Protein AF-A0A352VPY4-F1 (afdb_monomer_lite)

Radius of gyration: 21.74 Å; chains: 1; bounding box: 52×40×62 Å

Foldseek 3Di:
DPPDPVLLVLLLCCVVVVALEAEAEAADDDPPAFKEAPVAEDDAAPLQQVLLSVVRNVLRVLLVVLCVVVVNARYFYYDPTDYHHDCVPSQRVCSLLLHNGHYMYGHADDPQAKDFDALVVGDPVCSVVDADPRRRGHDHTGIDGSVSSVVSVVSSVVSNVVCCVVCVVVSVVSSVCLLQVQLVCLVPDPPFKDWAACDDPDNVVSVVVVVVVVSNVFDKDFACAWDADPNDIDGGGTIMGGLSGSSSSSVCSVVPDDDRDDPD

pLDDT: mean 95.0, std 4.31, range [67.56, 98.81]

Structure (mmCIF, N/CA/C/O backbone):
data_AF-A0A352VPY4-F1
#
_entry.id   AF-A0A352VPY4-F1
#
loop_
_atom_site.group_PDB
_atom_site.id
_atom_site.type_symbol
_atom_site.label_atom_id
_atom_site.label_alt_id
_atom_site.label_comp_id
_atom_site.label_asym_id
_atom_site.label_entity_id
_atom_site.label_seq_id
_atom_site.pdbx_PDB_ins_code
_atom_site.Cartn_x
_atom_site.Cartn_y
_atom_site.Cartn_z
_atom_site.occupancy
_atom_site.B_iso_or_equiv
_atom_site.auth_seq_id
_atom_site.auth_comp_id
_atom_site.auth_asym_id
_atom_site.auth_atom_id
_atom_site.pdbx_PDB_model_num
ATOM 1 N N . MET A 1 1 ? -15.117 3.703 0.969 1.00 76.69 1 MET A N 1
ATOM 2 C CA . MET A 1 1 ? -14.788 2.342 0.473 1.00 76.69 1 MET A CA 1
ATOM 3 C C . MET A 1 1 ? -16.061 1.540 0.241 1.00 76.69 1 MET A C 1
ATOM 5 O O . MET A 1 1 ? -17.025 1.800 0.945 1.00 76.69 1 MET A O 1
ATOM 9 N N . LEU A 1 2 ? -16.077 0.573 -0.686 1.00 87.94 2 LEU A N 1
ATOM 10 C CA . LEU A 1 2 ? -17.176 -0.399 -0.902 1.00 87.94 2 LEU A CA 1
ATOM 11 C C . LEU A 1 2 ? -18.506 0.122 -1.496 1.00 87.94 2 LEU A C 1
ATOM 13 O O . LEU A 1 2 ? -19.531 -0.549 -1.385 1.00 87.94 2 LEU A O 1
ATOM 17 N N . ASN A 1 3 ? -18.518 1.290 -2.149 1.00 88.25 3 ASN A N 1
ATOM 18 C CA . ASN A 1 3 ? -19.725 1.798 -2.832 1.00 88.25 3 ASN A CA 1
ATOM 19 C C . ASN A 1 3 ? -20.048 1.035 -4.129 1.00 88.25 3 ASN A C 1
ATOM 21 O O . ASN A 1 3 ? -21.212 0.916 -4.503 1.00 88.25 3 ASN A O 1
ATOM 25 N N . MET A 1 4 ? -19.023 0.516 -4.806 1.00 92.62 4 MET A N 1
ATOM 26 C CA . MET A 1 4 ? -19.134 -0.111 -6.124 1.00 92.62 4 MET A CA 1
ATOM 27 C C . MET A 1 4 ? -19.174 -1.638 -6.011 1.00 92.62 4 MET A C 1
ATOM 29 O O . MET A 1 4 ? -18.636 -2.213 -5.057 1.00 92.62 4 MET A O 1
ATOM 33 N N . VAL A 1 5 ? -19.824 -2.326 -6.957 1.00 94.81 5 VAL A N 1
ATOM 34 C CA . VAL A 1 5 ? -19.891 -3.802 -6.949 1.00 94.81 5 VAL A CA 1
ATOM 35 C C . VAL A 1 5 ? -18.498 -4.421 -7.083 1.00 94.81 5 VAL A C 1
ATOM 37 O O . VAL A 1 5 ? -18.172 -5.334 -6.336 1.00 94.81 5 VAL A O 1
ATOM 40 N N . GLU A 1 6 ? -17.640 -3.828 -7.902 1.00 93.62 6 GLU A N 1
ATOM 41 C CA . GLU A 1 6 ? -16.254 -4.218 -8.149 1.00 93.62 6 GLU A CA 1
ATOM 42 C C . GLU A 1 6 ? -15.441 -4.196 -6.850 1.00 93.62 6 GLU A C 1
ATOM 44 O O . GLU A 1 6 ? -14.820 -5.189 -6.478 1.00 93.62 6 GLU A O 1
ATOM 49 N N . SER A 1 7 ? -15.533 -3.100 -6.086 1.00 91.69 7 SER A N 1
ATOM 50 C CA . SER A 1 7 ? -14.841 -2.983 -4.795 1.00 91.69 7 SER A CA 1
ATOM 51 C C . SER A 1 7 ? -15.325 -4.005 -3.759 1.00 91.69 7 SER A C 1
ATOM 53 O O . SER A 1 7 ? -14.535 -4.484 -2.951 1.00 91.69 7 SER A O 1
ATOM 55 N N . ARG A 1 8 ? -16.609 -4.388 -3.801 1.00 92.50 8 ARG A N 1
ATOM 56 C CA . ARG A 1 8 ? -17.177 -5.417 -2.915 1.00 92.50 8 ARG A CA 1
ATOM 57 C C . ARG A 1 8 ? -16.738 -6.823 -3.319 1.00 92.50 8 ARG A C 1
ATOM 59 O O . ARG A 1 8 ? -16.485 -7.639 -2.441 1.00 92.50 8 ARG A O 1
ATOM 66 N N . VAL A 1 9 ? -16.618 -7.096 -4.619 1.00 94.50 9 VAL A N 1
ATOM 67 C CA . VAL A 1 9 ? -16.098 -8.370 -5.140 1.00 94.50 9 VAL A CA 1
ATOM 68 C C . VAL A 1 9 ? -14.634 -8.557 -4.751 1.00 94.50 9 VAL A C 1
ATOM 70 O O . VAL A 1 9 ? -14.278 -9.629 -4.262 1.00 94.50 9 VAL A O 1
ATOM 73 N N . LEU A 1 10 ? -13.808 -7.515 -4.895 1.00 93.06 10 LEU A N 1
ATOM 74 C CA . LEU A 1 10 ? -12.407 -7.552 -4.468 1.00 93.06 10 LEU A CA 1
ATOM 75 C C . LEU A 1 10 ? -12.291 -7.794 -2.963 1.00 93.06 10 LEU A C 1
ATOM 77 O O . LEU A 1 10 ? -11.673 -8.772 -2.552 1.00 93.06 10 LEU A O 1
ATOM 81 N N . ALA A 1 11 ? -12.957 -6.971 -2.148 1.00 91.19 11 ALA A N 1
ATOM 82 C CA . ALA A 1 11 ? -12.895 -7.107 -0.697 1.00 91.19 11 ALA A CA 1
ATOM 83 C C . ALA A 1 11 ? -13.418 -8.472 -0.214 1.00 91.19 11 ALA A C 1
ATOM 85 O O . ALA A 1 11 ? -12.775 -9.098 0.621 1.00 91.19 11 ALA A O 1
ATOM 86 N N . ARG A 1 12 ? -14.515 -8.996 -0.788 1.00 93.06 12 ARG A N 1
ATOM 87 C CA . ARG A 1 12 ? -14.996 -10.357 -0.482 1.00 93.06 12 ARG A CA 1
ATOM 88 C C . ARG A 1 12 ? -13.935 -11.407 -0.809 1.00 93.06 12 ARG A C 1
ATOM 90 O O . ARG A 1 12 ? -13.681 -12.281 0.009 1.00 93.06 12 ARG A O 1
ATOM 97 N N . THR A 1 13 ? -13.328 -11.319 -1.992 1.00 93.38 13 THR A N 1
ATOM 98 C CA . THR A 1 13 ? -12.289 -12.261 -2.431 1.00 93.38 13 THR A CA 1
ATOM 99 C C . THR A 1 13 ? -11.092 -12.238 -1.488 1.00 93.38 13 THR A C 1
ATOM 101 O O . THR A 1 13 ? -10.611 -13.292 -1.094 1.00 93.38 13 THR A O 1
ATOM 104 N N . TRP A 1 14 ? 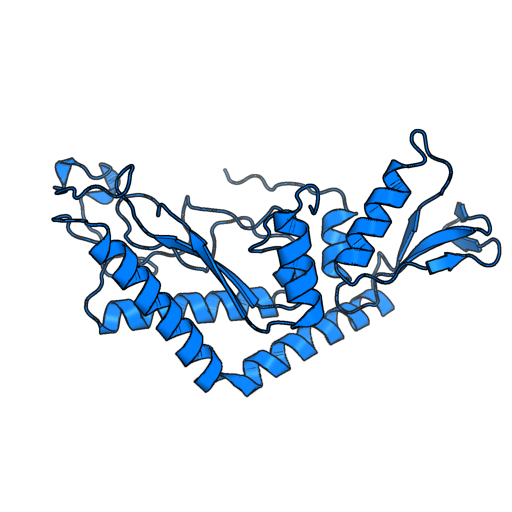-10.626 -11.057 -1.082 1.00 91.31 14 TRP A N 1
ATOM 105 C CA . TRP A 1 14 ? -9.487 -10.941 -0.171 1.00 91.31 14 TRP A CA 1
ATOM 106 C C . TRP A 1 14 ? -9.798 -11.385 1.252 1.00 91.31 14 TRP A C 1
ATOM 108 O O . TRP A 1 14 ? -8.922 -11.952 1.890 1.00 91.31 14 TRP A O 1
ATOM 118 N N . GLN A 1 15 ? -11.022 -11.187 1.741 1.00 89.81 15 GLN A N 1
ATOM 119 C CA . GLN A 1 15 ? -11.434 -11.734 3.038 1.00 89.81 15 GLN A CA 1
ATOM 120 C C . GLN A 1 15 ? -11.552 -13.265 3.011 1.00 89.81 15 GLN A C 1
ATOM 122 O O . GLN A 1 15 ? -11.250 -13.915 4.004 1.00 89.81 15 GLN A O 1
ATOM 127 N N . GLU A 1 16 ? -11.980 -13.850 1.888 1.00 92.00 16 GLU A N 1
ATOM 128 C CA . GLU A 1 16 ? -12.122 -15.305 1.739 1.00 92.00 16 GLU A CA 1
ATOM 129 C C . GLU A 1 16 ? -10.775 -16.008 1.503 1.00 92.00 16 GLU A C 1
ATOM 131 O O . GLU A 1 16 ? -10.518 -17.063 2.075 1.00 92.00 16 GLU A O 1
ATOM 136 N N . TRP A 1 17 ? -9.915 -15.427 0.664 1.00 93.56 17 TRP A N 1
ATOM 137 C CA . TRP A 1 17 ? -8.612 -15.996 0.306 1.00 93.56 17 TRP A CA 1
ATOM 138 C C . TRP A 1 17 ? -7.505 -15.674 1.314 1.00 93.56 17 TRP A C 1
ATOM 140 O O . TRP A 1 17 ? -6.546 -16.429 1.440 1.00 93.56 17 TRP A O 1
ATOM 150 N N . ASP A 1 18 ? -7.624 -14.533 1.990 1.00 91.31 18 ASP A N 1
ATOM 151 C CA . ASP A 1 18 ? -6.632 -13.974 2.900 1.00 91.31 18 ASP A CA 1
ATOM 152 C C . ASP A 1 18 ? -5.202 -13.891 2.310 1.00 91.31 18 ASP A C 1
ATOM 154 O O . ASP A 1 18 ? -4.290 -14.606 2.737 1.00 91.31 18 ASP A O 1
ATOM 158 N N . PRO A 1 19 ? -4.966 -13.043 1.288 1.00 94.38 19 PRO A N 1
ATOM 159 C CA . PRO A 1 19 ? -3.672 -12.962 0.615 1.00 94.38 19 PRO A CA 1
ATOM 160 C C . PRO A 1 19 ? -2.564 -12.424 1.527 1.00 94.38 19 PRO A C 1
ATOM 162 O O . PRO A 1 19 ? -2.773 -11.542 2.356 1.00 94.38 19 PRO A O 1
ATOM 165 N N . GLN A 1 20 ? -1.340 -12.909 1.302 1.00 94.81 20 GLN A N 1
ATOM 166 C CA . GLN A 1 20 ? -0.146 -12.394 1.985 1.00 94.81 20 GLN A CA 1
ATOM 167 C C . GLN A 1 20 ? 0.472 -11.204 1.248 1.00 94.81 20 GLN A C 1
ATOM 169 O O . GLN A 1 20 ? 1.010 -10.299 1.881 1.00 94.81 20 GLN A O 1
ATOM 174 N N . ILE A 1 21 ? 0.370 -11.203 -0.086 1.00 97.62 21 ILE A N 1
ATOM 175 C CA . ILE A 1 21 ? 0.786 -10.101 -0.953 1.00 97.62 21 ILE A CA 1
ATOM 176 C C . ILE A 1 21 ? -0.358 -9.765 -1.911 1.00 97.62 21 ILE A C 1
ATOM 178 O O . ILE A 1 21 ? -0.913 -10.655 -2.558 1.00 97.62 21 ILE A O 1
ATOM 182 N N . ILE A 1 22 ? -0.667 -8.477 -2.029 1.00 97.00 22 ILE A N 1
ATOM 183 C CA . ILE A 1 22 ? -1.555 -7.901 -3.038 1.00 97.00 22 ILE A CA 1
ATOM 184 C C . ILE A 1 22 ? -0.709 -6.945 -3.878 1.00 97.00 22 ILE A C 1
ATOM 186 O O . ILE A 1 22 ? -0.200 -5.950 -3.371 1.00 97.00 22 ILE A O 1
ATOM 190 N N . TYR A 1 23 ? -0.559 -7.249 -5.165 1.00 97.44 23 TYR A N 1
ATOM 191 C CA . TYR A 1 23 ? 0.178 -6.408 -6.102 1.00 97.44 23 TYR A CA 1
ATOM 192 C C . TYR A 1 23 ? -0.746 -5.943 -7.228 1.00 97.44 23 TYR A C 1
ATOM 194 O O . TYR A 1 23 ? -1.313 -6.769 -7.947 1.00 97.44 23 TYR A O 1
ATOM 202 N N . VAL A 1 24 ? -0.900 -4.625 -7.370 1.00 96.38 24 VAL A N 1
ATOM 203 C CA . VAL A 1 24 ? -1.765 -4.003 -8.378 1.00 96.38 24 VAL A CA 1
ATOM 204 C C . VAL A 1 24 ? -0.931 -3.233 -9.408 1.00 96.38 24 VAL A C 1
ATOM 206 O O . VAL A 1 24 ? -0.050 -2.441 -9.075 1.00 96.38 24 VAL A O 1
ATOM 209 N N . HIS A 1 25 ? -1.193 -3.469 -10.693 1.00 96.62 25 HIS A N 1
ATOM 210 C CA . HIS A 1 25 ? -0.495 -2.794 -11.787 1.00 96.62 25 HIS A CA 1
ATOM 211 C C . HIS A 1 25 ? -1.230 -1.522 -12.202 1.00 96.62 25 HIS A C 1
ATOM 213 O O . HIS A 1 25 ? -2.407 -1.576 -12.555 1.00 96.62 25 HIS A O 1
ATOM 219 N N . HIS A 1 26 ? -0.527 -0.394 -12.181 1.00 95.56 26 HIS A N 1
ATOM 220 C CA . HIS A 1 26 ? -1.037 0.915 -12.569 1.00 95.56 26 HIS A CA 1
ATOM 221 C C . HIS A 1 26 ? -0.173 1.544 -13.665 1.00 95.56 26 HIS A C 1
ATOM 223 O O . HIS A 1 26 ? 0.936 1.082 -13.965 1.00 95.56 26 HIS A O 1
ATOM 229 N N . GLN A 1 27 ? -0.710 2.591 -14.292 1.00 93.94 27 GLN A N 1
ATOM 230 C CA . GLN A 1 27 ? -0.028 3.430 -15.272 1.00 93.94 27 GLN A CA 1
ATOM 231 C C . GLN A 1 27 ? -0.542 4.881 -15.128 1.00 93.94 27 GLN A C 1
ATOM 233 O O . GLN A 1 27 ? -1.740 5.088 -14.949 1.00 93.94 27 GLN A O 1
ATOM 238 N N . SER A 1 28 ? 0.276 5.930 -15.271 1.00 93.69 28 SER A N 1
ATOM 239 C CA . SER A 1 28 ? 1.667 5.949 -15.745 1.00 93.69 28 SER A CA 1
ATOM 240 C C . SER A 1 28 ? 2.655 6.478 -14.701 1.00 93.69 28 SER A C 1
ATOM 242 O O . SER A 1 28 ? 2.365 7.430 -13.983 1.00 93.69 28 SER A O 1
ATOM 244 N N . SER A 1 29 ? 3.883 5.942 -14.731 1.00 94.38 29 SER A N 1
ATOM 245 C CA . SER A 1 29 ? 5.032 6.428 -13.947 1.00 94.38 29 SER A CA 1
ATOM 246 C C . SER A 1 29 ? 5.313 7.926 -14.165 1.00 94.38 29 SER A C 1
ATOM 248 O O . SER A 1 29 ? 5.146 8.401 -15.300 1.00 94.38 29 SER A O 1
ATOM 250 N N . PRO A 1 30 ? 5.840 8.660 -13.159 1.00 93.62 30 PRO A N 1
ATOM 251 C CA . PRO A 1 30 ? 6.326 10.026 -13.340 1.00 93.62 30 PRO A CA 1
ATOM 252 C C . PRO A 1 30 ? 7.394 10.100 -14.436 1.00 93.62 30 PRO A C 1
ATOM 254 O O . PRO A 1 30 ? 8.443 9.457 -14.367 1.00 93.62 30 PRO A O 1
ATOM 257 N N . PHE A 1 31 ? 7.144 10.882 -15.479 1.00 94.38 31 PHE A N 1
ATOM 258 C CA . PHE A 1 31 ? 8.056 10.982 -16.616 1.00 94.38 31 PHE A CA 1
ATOM 259 C C . PHE A 1 31 ? 9.364 11.701 -16.214 1.00 94.38 31 PHE A C 1
ATOM 261 O O . PHE A 1 31 ? 9.289 12.729 -15.539 1.00 94.38 31 PHE A O 1
ATOM 268 N N . PRO A 1 32 ? 10.567 11.215 -16.598 1.00 95.25 32 PRO A N 1
ATOM 269 C CA . PRO A 1 32 ? 10.868 10.212 -17.630 1.00 95.25 32 PRO A CA 1
ATOM 270 C C . PRO A 1 32 ? 11.072 8.767 -17.146 1.00 95.25 32 PRO A C 1
ATOM 272 O O . PRO A 1 32 ? 11.486 7.912 -17.931 1.00 95.25 32 PRO A O 1
ATOM 275 N N . THR A 1 33 ? 10.755 8.451 -15.895 1.00 96.38 33 THR A N 1
ATOM 276 C CA . THR A 1 33 ? 10.966 7.107 -15.326 1.00 96.38 33 THR A CA 1
ATOM 277 C C . THR A 1 33 ? 10.101 6.045 -16.017 1.00 96.38 33 THR A C 1
ATOM 279 O O . THR A 1 33 ? 9.130 6.383 -16.699 1.00 96.38 33 THR A O 1
ATOM 282 N N . ARG A 1 34 ? 10.491 4.768 -15.926 1.00 97.50 34 ARG A N 1
ATOM 283 C CA . ARG A 1 34 ? 9.829 3.643 -16.615 1.00 97.50 34 ARG A CA 1
ATOM 284 C C . ARG A 1 34 ? 8.905 2.848 -15.712 1.00 97.50 34 ARG A C 1
ATOM 286 O O . ARG A 1 34 ? 7.880 2.367 -16.186 1.00 97.50 34 ARG A O 1
ATOM 293 N N . ILE A 1 35 ? 9.230 2.751 -14.432 1.00 97.88 35 ILE A N 1
ATOM 294 C CA . ILE A 1 35 ? 8.336 2.183 -13.432 1.00 97.88 35 ILE A CA 1
ATOM 295 C C . ILE A 1 35 ? 8.615 2.825 -12.077 1.00 97.88 35 ILE A C 1
ATOM 297 O O . ILE A 1 35 ? 9.774 2.962 -11.685 1.00 97.88 35 ILE A O 1
ATOM 301 N N . TRP A 1 36 ? 7.563 3.222 -11.373 1.00 97.38 36 TRP A N 1
ATOM 302 C CA . TRP A 1 36 ? 7.645 3.726 -10.009 1.00 97.38 36 TRP A CA 1
ATOM 303 C C . TRP A 1 36 ? 7.187 2.649 -9.030 1.00 97.38 36 TRP A C 1
ATOM 305 O O . TRP A 1 36 ? 6.182 1.968 -9.257 1.00 97.38 36 TRP A O 1
ATOM 315 N N . LEU A 1 37 ? 7.980 2.467 -7.979 1.00 96.94 37 LEU A N 1
ATOM 316 C CA . LEU A 1 37 ? 7.940 1.336 -7.063 1.00 96.94 37 LEU A CA 1
ATOM 317 C C . LEU A 1 37 ? 7.937 1.838 -5.610 1.00 96.94 37 LEU A C 1
ATOM 319 O O . LEU A 1 37 ? 8.522 2.888 -5.333 1.00 96.94 37 LEU A O 1
ATOM 323 N N . PRO A 1 38 ? 7.407 1.059 -4.651 1.00 95.44 38 PRO A N 1
ATOM 324 C CA . PRO A 1 38 ? 7.663 1.316 -3.238 1.00 95.44 38 PRO A CA 1
ATOM 325 C C . PRO A 1 38 ? 9.174 1.288 -2.934 1.00 95.44 38 PRO A C 1
ATOM 327 O O . PRO A 1 38 ? 9.883 0.510 -3.575 1.00 95.44 38 PRO A O 1
ATOM 330 N N . PRO A 1 39 ? 9.720 2.055 -1.972 1.00 95.25 39 PRO A N 1
ATOM 331 C CA . PRO A 1 39 ? 9.041 2.976 -1.064 1.00 95.25 39 PRO A CA 1
ATOM 332 C C . PRO A 1 39 ? 8.286 4.113 -1.751 1.00 95.25 39 PRO A C 1
ATOM 334 O O . PRO A 1 39 ? 8.771 4.707 -2.715 1.00 95.25 39 PRO A O 1
ATOM 337 N N . PHE A 1 40 ? 7.085 4.379 -1.239 1.00 92.44 40 PHE A N 1
ATOM 338 C CA . PHE A 1 40 ? 6.158 5.371 -1.773 1.00 92.44 40 PHE A CA 1
ATOM 339 C C . PHE A 1 40 ? 6.533 6.802 -1.398 1.00 92.44 40 PHE A C 1
ATOM 341 O O . PHE A 1 40 ? 7.349 7.024 -0.510 1.00 92.44 40 PHE A O 1
ATOM 348 N N . ALA A 1 41 ? 5.939 7.774 -2.091 1.00 90.81 41 ALA A N 1
ATOM 349 C CA . ALA A 1 41 ? 6.127 9.178 -1.768 1.00 90.81 41 ALA A CA 1
ATOM 350 C C . ALA A 1 41 ? 5.441 9.507 -0.438 1.00 90.81 41 ALA A C 1
ATOM 352 O O . ALA A 1 41 ? 4.483 8.849 -0.028 1.00 90.81 41 ALA A O 1
ATOM 353 N N . GLU A 1 42 ? 5.938 10.541 0.230 1.00 90.12 42 GLU A N 1
ATOM 354 C CA . GLU A 1 42 ? 5.333 11.019 1.466 1.00 90.12 42 GLU A CA 1
ATOM 355 C C . GLU A 1 42 ? 4.047 11.812 1.173 1.00 90.12 42 GLU A C 1
ATOM 357 O O . GLU A 1 42 ? 4.005 12.552 0.184 1.00 90.12 42 GLU A O 1
ATOM 362 N N . PRO A 1 43 ? 3.031 11.742 2.050 1.00 91.69 43 PRO A N 1
ATOM 363 C CA . PRO A 1 43 ? 2.973 10.956 3.279 1.00 91.69 43 PRO A CA 1
ATOM 364 C C . PRO A 1 43 ? 2.325 9.577 3.070 1.00 91.69 43 PRO A C 1
ATOM 366 O O . PRO A 1 43 ? 1.506 9.367 2.178 1.00 91.69 43 PRO A O 1
ATOM 369 N N . ILE A 1 44 ? 2.628 8.632 3.955 1.00 90.75 44 ILE A N 1
ATOM 370 C CA . ILE A 1 44 ? 1.912 7.348 4.033 1.00 90.75 44 ILE A CA 1
ATOM 371 C C . ILE A 1 44 ? 0.872 7.358 5.159 1.00 90.75 44 ILE A C 1
ATOM 373 O O . ILE A 1 44 ? 0.970 8.160 6.089 1.00 90.75 44 ILE A O 1
ATOM 377 N N . ALA A 1 45 ? -0.124 6.469 5.096 1.00 92.12 45 ALA A N 1
ATOM 378 C CA . ALA A 1 45 ? -1.169 6.369 6.113 1.00 92.12 45 ALA A CA 1
ATOM 379 C C . ALA A 1 45 ? -0.562 6.214 7.517 1.00 92.12 45 ALA A C 1
ATOM 381 O O . ALA A 1 45 ? 0.256 5.325 7.763 1.00 92.12 45 ALA A O 1
ATOM 382 N N . SER A 1 46 ? -0.995 7.071 8.445 1.00 91.38 46 SER A N 1
ATOM 383 C CA . SER A 1 46 ? -0.389 7.209 9.781 1.00 91.38 46 SER A CA 1
ATOM 384 C C . SER A 1 46 ? -0.411 5.919 10.601 1.00 91.38 46 SER A C 1
ATOM 386 O O . SER A 1 46 ? 0.463 5.703 11.439 1.00 91.38 46 SER A O 1
ATOM 388 N N . PHE A 1 47 ? -1.416 5.074 10.372 1.00 94.25 47 PHE A N 1
ATOM 389 C CA . PHE A 1 47 ? -1.618 3.837 11.120 1.00 94.25 47 PHE A CA 1
ATOM 390 C C . PHE A 1 47 ? -1.251 2.576 10.332 1.00 94.25 47 PHE A C 1
ATOM 392 O O . PHE A 1 47 ? -1.476 1.472 10.821 1.00 94.25 47 PHE A O 1
ATOM 399 N N . ALA A 1 48 ? -0.651 2.697 9.141 1.00 94.94 48 ALA A N 1
ATOM 400 C CA . ALA A 1 48 ? -0.086 1.532 8.466 1.00 94.94 48 ALA A CA 1
ATOM 401 C C . ALA A 1 48 ? 0.992 0.891 9.368 1.00 94.94 48 ALA A C 1
ATOM 403 O O . ALA A 1 48 ? 1.943 1.580 9.757 1.00 94.94 48 ALA A O 1
ATOM 404 N N . PRO A 1 49 ? 0.882 -0.406 9.716 1.00 96.06 49 PRO A N 1
ATOM 405 C CA . PRO A 1 49 ? 1.864 -1.055 10.570 1.00 96.06 49 PRO A CA 1
ATOM 406 C C . PRO A 1 49 ? 3.281 -0.925 9.986 1.00 96.06 49 PRO A C 1
ATOM 408 O O . PRO A 1 49 ? 3.503 -1.307 8.831 1.00 96.06 49 PRO A O 1
ATOM 411 N N . PRO A 1 50 ? 4.276 -0.440 10.757 1.00 95.75 50 PRO A N 1
ATOM 412 C CA . PRO A 1 50 ? 5.615 -0.179 10.227 1.00 95.75 50 PRO A CA 1
ATOM 413 C C . PRO A 1 50 ? 6.281 -1.405 9.600 1.00 95.75 50 PRO A C 1
ATOM 415 O O . PRO A 1 50 ? 7.029 -1.276 8.630 1.00 95.75 50 PRO A O 1
ATOM 418 N N . LEU A 1 51 ? 5.999 -2.597 10.136 1.00 96.38 51 LEU A N 1
ATOM 419 C CA . LEU A 1 51 ? 6.534 -3.849 9.614 1.00 96.38 51 LEU A CA 1
ATOM 420 C C . LEU A 1 51 ? 6.014 -4.140 8.200 1.00 96.38 51 LEU A C 1
ATOM 422 O O . LEU A 1 51 ? 6.811 -4.477 7.331 1.00 96.38 51 LEU A O 1
ATOM 426 N N . MET A 1 52 ? 4.724 -3.902 7.938 1.00 96.75 52 MET A N 1
ATOM 427 C CA . MET A 1 52 ? 4.145 -4.036 6.596 1.00 96.75 52 MET A CA 1
ATOM 428 C C . MET A 1 52 ? 4.769 -3.041 5.622 1.00 96.75 52 MET A C 1
ATOM 430 O O . MET A 1 52 ? 5.176 -3.427 4.525 1.00 96.75 52 MET A O 1
ATOM 434 N N . SER A 1 53 ? 4.933 -1.781 6.036 1.00 95.69 53 SER A N 1
ATOM 435 C CA . SER A 1 53 ? 5.603 -0.763 5.216 1.00 95.69 53 SER A CA 1
ATOM 436 C C . SER A 1 53 ? 7.034 -1.175 4.862 1.00 95.69 53 SER A C 1
ATOM 438 O O . SER A 1 53 ? 7.468 -1.009 3.724 1.00 95.69 53 SER A O 1
ATOM 440 N N . ARG A 1 54 ? 7.775 -1.779 5.801 1.00 96.81 54 ARG A N 1
ATOM 441 C CA . ARG A 1 54 ? 9.118 -2.308 5.523 1.00 96.81 54 ARG A CA 1
ATOM 442 C C . ARG A 1 54 ? 9.088 -3.516 4.589 1.00 96.81 54 ARG A C 1
ATOM 444 O O . ARG A 1 54 ? 9.911 -3.548 3.681 1.00 96.81 54 ARG A O 1
ATOM 451 N N . THR A 1 55 ? 8.135 -4.436 4.737 1.00 97.75 55 THR A N 1
ATOM 452 C CA . THR A 1 55 ? 7.949 -5.562 3.805 1.00 97.75 55 THR A CA 1
ATOM 453 C C . THR A 1 55 ? 7.722 -5.074 2.373 1.00 97.75 55 THR A C 1
ATOM 455 O O . THR A 1 55 ? 8.434 -5.496 1.463 1.00 97.75 55 THR A O 1
ATOM 458 N N . VAL A 1 56 ? 6.797 -4.132 2.167 1.00 97.56 56 VAL A N 1
ATOM 459 C CA . VAL A 1 56 ? 6.511 -3.556 0.842 1.00 97.56 56 VAL A CA 1
ATOM 460 C C . VAL A 1 56 ? 7.727 -2.823 0.265 1.00 97.56 56 VAL A C 1
ATOM 462 O O . VAL A 1 56 ? 8.045 -2.987 -0.913 1.00 97.56 56 VAL A O 1
ATOM 465 N N . ASN A 1 57 ? 8.469 -2.084 1.092 1.00 97.19 57 ASN A N 1
ATOM 466 C CA . ASN A 1 57 ? 9.705 -1.426 0.667 1.00 97.19 57 ASN A CA 1
ATOM 467 C C . ASN A 1 57 ? 10.769 -2.433 0.209 1.00 97.19 57 ASN A C 1
ATOM 469 O O . ASN A 1 57 ? 11.439 -2.203 -0.797 1.00 97.19 57 ASN A O 1
ATOM 473 N N . THR A 1 58 ? 10.921 -3.555 0.917 1.00 98.19 58 THR A N 1
ATOM 474 C CA . THR A 1 58 ? 11.836 -4.627 0.510 1.00 98.19 58 THR A CA 1
ATOM 475 C C . THR A 1 58 ? 11.412 -5.236 -0.823 1.00 98.19 58 THR A C 1
ATOM 477 O O . THR A 1 58 ? 12.257 -5.379 -1.704 1.00 98.19 58 THR A O 1
ATOM 480 N N . ILE A 1 59 ? 10.118 -5.520 -1.010 1.00 98.56 59 ILE A N 1
ATOM 481 C CA . ILE A 1 59 ? 9.584 -6.028 -2.283 1.00 98.56 59 ILE A CA 1
ATOM 482 C C . ILE A 1 59 ? 9.897 -5.057 -3.428 1.00 98.56 59 ILE A C 1
ATOM 484 O O . ILE A 1 59 ? 10.402 -5.476 -4.469 1.00 98.56 59 ILE A O 1
ATOM 488 N N . GLY A 1 60 ? 9.657 -3.759 -3.230 1.00 98.25 60 GLY A N 1
ATOM 489 C CA . GLY A 1 60 ? 9.961 -2.735 -4.226 1.00 98.25 60 GLY A CA 1
ATOM 490 C C . GLY A 1 60 ? 11.442 -2.698 -4.615 1.00 98.25 60 GLY A C 1
ATOM 491 O O . GLY A 1 60 ? 11.766 -2.658 -5.803 1.00 98.25 60 GLY A O 1
ATOM 492 N N . MET A 1 61 ? 12.351 -2.822 -3.641 1.00 98.25 61 MET A N 1
ATOM 493 C CA . MET A 1 61 ? 13.790 -2.948 -3.912 1.00 98.25 61 MET A CA 1
ATOM 494 C C . MET A 1 61 ? 14.138 -4.237 -4.669 1.00 98.25 61 MET A C 1
ATOM 496 O O . MET A 1 61 ? 14.983 -4.211 -5.562 1.00 98.25 61 MET A O 1
ATOM 500 N N . THR A 1 62 ? 13.483 -5.361 -4.363 1.00 98.44 62 THR A N 1
ATOM 501 C CA . THR A 1 62 ? 13.669 -6.621 -5.103 1.00 98.44 62 THR A CA 1
ATOM 502 C C . THR A 1 62 ? 13.216 -6.494 -6.559 1.00 98.44 62 THR A C 1
ATOM 504 O O . THR A 1 62 ? 13.913 -6.972 -7.456 1.00 98.44 62 THR A O 1
ATOM 507 N N . ILE A 1 63 ? 12.098 -5.804 -6.817 1.00 98.81 63 ILE A N 1
ATOM 508 C CA . ILE A 1 63 ? 11.645 -5.493 -8.181 1.00 98.81 63 ILE A CA 1
ATOM 509 C C . ILE A 1 63 ? 12.708 -4.669 -8.917 1.00 98.81 63 ILE A C 1
ATOM 511 O O . ILE A 1 63 ? 13.124 -5.056 -10.011 1.00 98.81 63 ILE A O 1
ATOM 515 N N . ALA A 1 64 ? 13.180 -3.574 -8.311 1.00 98.50 64 ALA A N 1
ATOM 516 C CA . ALA A 1 64 ? 14.195 -2.709 -8.911 1.00 98.50 64 ALA A CA 1
ATOM 517 C C . ALA A 1 64 ? 15.481 -3.483 -9.233 1.00 98.50 64 ALA A C 1
ATOM 519 O O . ALA A 1 64 ? 15.967 -3.437 -10.360 1.00 98.50 64 ALA A O 1
ATOM 520 N N . GLN A 1 65 ? 15.983 -4.281 -8.287 1.00 98.44 65 GLN A N 1
ATOM 521 C CA . GLN A 1 65 ? 17.167 -5.112 -8.499 1.00 98.44 65 GLN A CA 1
ATOM 522 C C . GLN A 1 65 ? 16.976 -6.113 -9.649 1.00 98.44 65 GLN A C 1
ATOM 524 O O . GLN A 1 65 ? 17.890 -6.310 -10.455 1.00 98.44 65 GLN A O 1
ATOM 529 N N . MET A 1 66 ? 15.803 -6.748 -9.752 1.00 98.75 66 MET A N 1
ATOM 530 C CA . MET A 1 66 ? 15.537 -7.701 -10.829 1.00 98.75 66 MET A CA 1
ATOM 531 C C . MET A 1 66 ? 15.478 -7.013 -12.199 1.00 98.75 66 MET A C 1
ATOM 533 O O . MET A 1 66 ? 16.006 -7.566 -13.165 1.00 98.75 66 MET A O 1
ATOM 537 N N . LEU A 1 67 ? 14.897 -5.815 -12.289 1.00 98.75 67 LEU A N 1
ATOM 538 C CA . LEU A 1 67 ? 14.898 -5.009 -13.513 1.00 98.75 67 LEU A CA 1
ATOM 539 C C . LEU A 1 67 ? 16.327 -4.636 -13.935 1.00 98.75 67 LEU A C 1
ATOM 541 O O . LEU A 1 67 ? 16.710 -4.876 -15.081 1.00 98.75 67 LEU A O 1
ATOM 545 N N . GLU A 1 68 ? 17.148 -4.159 -12.997 1.00 98.25 68 GLU A N 1
ATOM 546 C CA . GLU A 1 68 ? 18.556 -3.824 -13.254 1.00 98.25 68 GLU A CA 1
ATOM 547 C C . GLU A 1 68 ? 19.349 -5.034 -13.755 1.00 98.25 68 GLU A C 1
ATOM 549 O O . GLU A 1 68 ? 20.053 -4.954 -14.762 1.00 98.25 68 GLU A O 1
ATOM 554 N N . SER A 1 69 ? 19.172 -6.201 -13.125 1.00 98.38 69 SER A N 1
ATOM 555 C CA . SER A 1 69 ? 19.849 -7.441 -13.538 1.00 98.38 69 SER A CA 1
ATOM 556 C C . SER A 1 69 ? 19.506 -7.889 -14.966 1.00 98.38 69 SER A C 1
ATOM 558 O O . SER A 1 69 ? 20.230 -8.688 -15.558 1.00 98.38 69 SER A O 1
ATOM 560 N N . ARG A 1 70 ? 18.407 -7.370 -15.527 1.00 98.38 70 ARG A N 1
ATOM 561 C CA . ARG A 1 70 ? 17.931 -7.642 -16.888 1.00 98.38 70 ARG A CA 1
ATOM 562 C C . ARG A 1 70 ? 18.195 -6.486 -17.854 1.00 98.38 70 ARG A C 1
ATOM 564 O O . ARG A 1 70 ? 17.730 -6.541 -18.989 1.00 98.38 70 ARG A O 1
ATOM 571 N N . GLY A 1 71 ? 18.928 -5.456 -17.428 1.00 98.19 71 GLY A N 1
ATOM 572 C CA . GLY A 1 71 ? 19.228 -4.286 -18.252 1.00 98.19 71 GLY A CA 1
ATOM 573 C C . GLY A 1 71 ? 17.990 -3.447 -18.574 1.00 98.19 71 GLY A C 1
ATOM 574 O O . GLY A 1 71 ? 17.885 -2.920 -19.680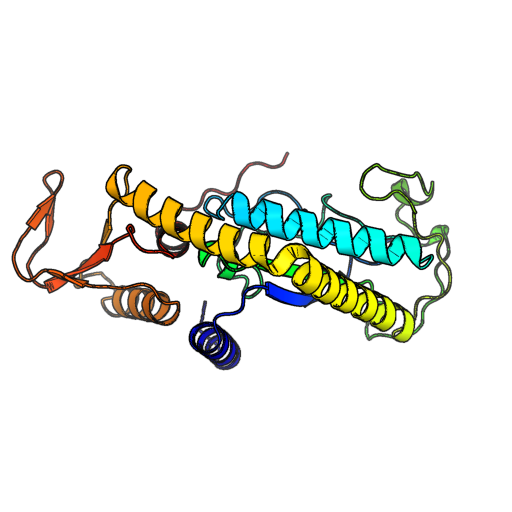 1.00 98.19 71 GLY A O 1
ATOM 575 N N . MET A 1 72 ? 17.039 -3.357 -17.638 1.00 98.50 72 MET A N 1
ATOM 576 C CA . MET A 1 72 ? 15.788 -2.605 -17.776 1.00 98.50 72 MET A CA 1
ATOM 577 C C . MET A 1 72 ? 15.846 -1.317 -16.929 1.00 98.50 72 MET A C 1
ATOM 579 O O . MET A 1 72 ? 15.390 -1.322 -15.784 1.00 98.50 72 MET A O 1
ATOM 583 N N . PRO A 1 73 ? 16.432 -0.223 -17.458 1.00 97.94 73 PRO A N 1
ATOM 584 C CA . PRO A 1 73 ? 16.719 0.981 -16.687 1.00 97.94 73 PRO A CA 1
ATOM 585 C C . PRO A 1 73 ? 15.484 1.845 -16.426 1.00 97.94 73 PRO A C 1
ATOM 587 O O . PRO A 1 73 ? 14.528 1.886 -17.199 1.00 97.94 73 PRO A O 1
ATOM 590 N N . GLY A 1 74 ? 15.563 2.675 -15.396 1.00 97.19 74 GLY A N 1
ATOM 591 C CA . GLY A 1 74 ? 14.570 3.711 -15.141 1.00 97.19 74 GLY A CA 1
ATOM 592 C C . GLY A 1 74 ? 13.504 3.328 -14.114 1.00 97.19 74 GLY A C 1
ATOM 593 O O . GLY A 1 74 ? 12.447 3.965 -14.078 1.00 97.19 74 GLY A O 1
ATOM 594 N N . ALA A 1 75 ? 13.770 2.314 -13.291 1.00 97.69 75 ALA A N 1
ATOM 595 C CA . ALA A 1 75 ? 13.017 2.063 -12.067 1.00 97.69 75 ALA A CA 1
ATOM 596 C C . ALA A 1 75 ? 13.312 3.158 -11.031 1.00 97.69 75 ALA A C 1
ATOM 598 O O . ALA A 1 75 ? 14.472 3.517 -10.829 1.00 97.69 75 ALA A O 1
ATOM 599 N N . VAL A 1 76 ? 12.271 3.693 -10.393 1.00 96.06 76 VAL A N 1
ATOM 600 C CA . VAL A 1 76 ? 12.373 4.781 -9.413 1.00 96.06 76 VAL A CA 1
ATOM 601 C C . VAL A 1 76 ? 11.554 4.484 -8.157 1.00 96.06 76 VAL A C 1
ATOM 603 O O . VAL A 1 76 ? 10.560 3.760 -8.210 1.00 96.06 76 VAL A O 1
ATOM 606 N N . HIS A 1 77 ? 11.942 5.103 -7.046 1.00 94.94 77 HIS A N 1
ATOM 607 C CA . HIS A 1 77 ? 11.208 5.103 -5.778 1.00 94.94 77 HIS A CA 1
ATOM 608 C C . HIS A 1 77 ? 11.080 6.532 -5.235 1.00 94.94 77 HIS A C 1
ATOM 610 O O . HIS A 1 77 ? 11.820 7.419 -5.670 1.00 94.94 77 HIS A O 1
ATOM 616 N N . MET A 1 78 ? 10.222 6.744 -4.229 1.00 87.69 78 MET A N 1
ATOM 617 C CA . MET A 1 78 ? 10.025 8.048 -3.569 1.00 87.69 78 MET A CA 1
ATOM 618 C C . MET A 1 78 ? 9.735 9.180 -4.590 1.00 87.69 78 MET A C 1
ATOM 620 O O . MET A 1 78 ? 9.250 8.935 -5.699 1.00 87.69 78 MET A O 1
ATOM 624 N N . GLY A 1 79 ? 10.017 10.436 -4.222 1.00 78.19 79 GLY A N 1
ATOM 625 C CA . GLY A 1 79 ? 9.925 11.607 -5.102 1.00 78.19 79 GLY A CA 1
ATOM 626 C C . GLY A 1 79 ? 8.541 12.259 -5.127 1.00 78.19 79 GLY A C 1
ATOM 627 O O . GLY A 1 79 ? 7.721 12.031 -4.247 1.00 78.19 79 GLY A O 1
ATOM 628 N N . THR A 1 80 ? 8.269 13.080 -6.143 1.00 67.56 80 THR A N 1
ATOM 629 C CA . THR A 1 80 ? 6.984 13.785 -6.344 1.00 67.56 80 THR A CA 1
ATOM 630 C C . THR A 1 80 ? 5.919 12.880 -6.984 1.00 67.56 80 THR A C 1
ATOM 632 O O . THR A 1 80 ? 5.240 13.283 -7.928 1.00 67.56 80 THR A O 1
ATOM 635 N N . GLY A 1 81 ? 5.880 11.617 -6.557 1.00 71.31 81 GLY A N 1
ATOM 636 C CA . GLY A 1 81 ? 5.026 10.573 -7.114 1.00 71.31 81 GLY A CA 1
ATOM 637 C C . GLY A 1 81 ? 3.698 10.453 -6.375 1.00 71.31 81 GLY A C 1
ATOM 638 O O . GLY A 1 81 ? 3.063 11.449 -6.038 1.00 71.31 81 GLY A O 1
ATOM 639 N N . PHE A 1 82 ? 3.289 9.210 -6.144 1.00 84.00 82 PHE A N 1
ATOM 640 C CA . PHE A 1 82 ? 2.007 8.871 -5.543 1.00 84.00 82 PHE A CA 1
ATOM 641 C C . PHE A 1 82 ? 2.191 8.626 -4.043 1.00 84.00 82 PHE A C 1
ATOM 643 O O . PHE A 1 82 ? 3.042 7.833 -3.638 1.00 84.00 82 PHE A O 1
ATOM 650 N N . ASP A 1 83 ? 1.434 9.344 -3.219 1.00 89.19 83 ASP A N 1
ATOM 651 C CA . ASP A 1 83 ? 1.408 9.118 -1.777 1.00 89.19 83 ASP A CA 1
ATOM 652 C C . ASP A 1 83 ? 0.557 7.889 -1.423 1.00 89.19 83 ASP A C 1
ATOM 654 O O . ASP A 1 83 ? -0.204 7.374 -2.246 1.00 89.19 83 ASP A O 1
ATOM 658 N N . ALA A 1 84 ? 0.679 7.421 -0.182 1.00 91.69 84 ALA A N 1
ATOM 659 C CA . ALA A 1 84 ? -0.095 6.293 0.329 1.00 91.69 84 ALA A CA 1
ATOM 660 C C . ALA A 1 84 ? -0.920 6.685 1.564 1.00 91.69 84 ALA A C 1
ATOM 662 O O . ALA A 1 84 ? -1.064 5.904 2.503 1.00 91.69 84 ALA A O 1
ATOM 663 N N . TRP A 1 85 ? -1.427 7.921 1.609 1.00 91.25 85 TRP A N 1
ATOM 664 C CA . TRP A 1 85 ? -2.106 8.470 2.785 1.00 91.25 85 TRP A CA 1
ATOM 665 C C . TRP A 1 85 ? -3.543 7.970 2.951 1.00 91.25 85 TRP A C 1
ATOM 667 O O . TRP A 1 85 ? -4.003 7.696 4.061 1.00 91.25 85 TRP A O 1
ATOM 677 N N . TYR A 1 86 ? -4.290 7.904 1.848 1.00 86.25 86 TYR A N 1
ATOM 678 C CA . TYR A 1 86 ? -5.737 7.724 1.891 1.00 86.25 86 TYR A CA 1
ATOM 679 C C . TYR A 1 86 ? -6.131 6.256 2.135 1.00 86.25 86 TYR A C 1
ATOM 681 O O . TYR A 1 86 ? -5.819 5.389 1.318 1.00 86.25 86 TYR A O 1
ATOM 689 N N . PRO A 1 87 ? -6.923 5.944 3.182 1.00 81.88 87 PRO A N 1
ATOM 690 C CA . PRO A 1 87 ? -7.337 4.570 3.466 1.00 81.88 87 PRO A CA 1
ATOM 691 C C . PRO A 1 87 ? -8.360 4.008 2.476 1.00 81.88 87 PRO A C 1
ATOM 693 O O . PRO A 1 87 ? -8.798 2.881 2.651 1.00 81.88 87 PRO A O 1
ATOM 696 N N . GLY A 1 88 ? -8.809 4.774 1.476 1.00 81.62 88 GLY A N 1
ATOM 697 C CA . GLY A 1 88 ? -9.754 4.278 0.474 1.00 81.62 88 GLY A CA 1
ATOM 698 C C . GLY A 1 88 ? -9.114 3.666 -0.769 1.00 81.62 88 GLY A C 1
ATOM 699 O O . GLY A 1 88 ? -9.851 3.172 -1.624 1.00 81.62 88 GLY A O 1
ATOM 700 N N . TYR A 1 89 ? -7.786 3.691 -0.867 1.00 86.81 89 TYR A N 1
ATOM 701 C CA . TYR A 1 89 ? -7.022 2.995 -1.896 1.00 86.81 89 TYR A CA 1
ATOM 702 C C . TYR A 1 89 ? -7.154 1.486 -1.705 1.00 86.81 89 TYR A C 1
ATOM 704 O O . TYR A 1 89 ? -6.754 0.941 -0.679 1.00 86.81 89 TYR A O 1
ATOM 712 N N . VAL A 1 90 ? -7.762 0.800 -2.672 1.00 86.06 90 VAL A N 1
ATOM 713 C CA . VAL A 1 90 ? -7.986 -0.656 -2.603 1.00 86.06 90 VAL A CA 1
ATOM 714 C C . VAL A 1 90 ? -6.657 -1.426 -2.572 1.00 86.06 90 VAL A C 1
ATOM 716 O O . VAL A 1 90 ? -6.557 -2.489 -1.981 1.00 86.06 90 VAL A O 1
ATOM 719 N N . ASP A 1 91 ? -5.628 -0.830 -3.151 1.00 88.62 91 ASP A N 1
ATOM 720 C CA . ASP A 1 91 ? -4.237 -1.248 -3.293 1.00 88.62 91 ASP A CA 1
ATOM 721 C C . ASP A 1 91 ? -3.320 -0.811 -2.135 1.00 88.62 91 ASP A C 1
ATOM 723 O O . ASP A 1 91 ? -2.138 -1.149 -2.145 1.00 88.62 91 ASP A O 1
ATOM 727 N N . TYR A 1 92 ? -3.849 -0.124 -1.110 1.00 93.50 92 TYR A N 1
ATOM 728 C CA . TYR A 1 92 ? -3.091 0.218 0.105 1.00 93.50 92 TYR A CA 1
ATOM 729 C C . TYR A 1 92 ? -3.832 -0.039 1.418 1.00 93.50 92 TYR A C 1
ATOM 731 O O . TYR A 1 92 ? -3.211 -0.394 2.416 1.00 93.50 92 TYR A O 1
ATOM 739 N N . MET A 1 93 ? -5.163 0.068 1.439 1.00 94.19 93 MET A N 1
ATOM 740 C CA . MET A 1 93 ? -5.988 -0.233 2.612 1.00 94.19 93 MET A CA 1
ATOM 741 C C . MET A 1 93 ? -5.640 -1.580 3.283 1.00 94.19 93 MET A C 1
ATOM 743 O O . MET A 1 93 ? -5.569 -1.611 4.515 1.00 94.19 93 MET A O 1
ATOM 747 N N . PRO A 1 94 ? -5.352 -2.673 2.542 1.00 95.25 94 PRO A N 1
ATOM 748 C CA . PRO A 1 94 ? -5.014 -3.949 3.169 1.00 95.25 94 PRO A CA 1
ATOM 749 C C . PRO A 1 94 ? -3.724 -3.928 4.008 1.00 95.25 94 PRO A C 1
ATOM 751 O O . PRO A 1 94 ? -3.541 -4.797 4.860 1.00 95.25 94 PRO A O 1
ATOM 754 N N . MET A 1 95 ? -2.869 -2.905 3.878 1.00 96.25 95 MET A N 1
ATOM 755 C CA . MET A 1 95 ? -1.726 -2.698 4.779 1.00 96.25 95 MET A CA 1
ATOM 756 C C . MET A 1 95 ? -2.166 -2.592 6.241 1.00 96.25 95 MET A C 1
ATOM 758 O O . MET A 1 95 ? -1.536 -3.169 7.124 1.00 96.25 95 MET A O 1
ATOM 762 N N . MET A 1 96 ? -3.298 -1.933 6.500 1.00 95.69 96 MET A N 1
ATOM 763 C CA . MET A 1 96 ? -3.907 -1.842 7.834 1.00 95.69 96 MET A CA 1
ATOM 764 C C . MET A 1 96 ? -4.616 -3.132 8.271 1.00 95.69 96 MET A C 1
ATOM 766 O O . MET A 1 96 ? -5.047 -3.247 9.416 1.00 95.69 96 MET A O 1
ATOM 770 N N . GLN A 1 97 ? -4.726 -4.104 7.366 1.00 95.50 97 GLN A N 1
ATOM 771 C CA . GLN A 1 97 ? -5.155 -5.472 7.646 1.00 95.50 97 GLN A CA 1
ATOM 772 C C . GLN A 1 97 ? -3.957 -6.429 7.770 1.00 95.50 97 GLN A C 1
ATOM 774 O O . GLN A 1 97 ? -4.120 -7.648 7.758 1.00 95.50 97 GLN A O 1
ATOM 779 N N . ASN A 1 98 ? -2.739 -5.895 7.914 1.00 96.19 98 ASN A N 1
ATOM 780 C CA . ASN A 1 98 ? -1.498 -6.669 7.989 1.00 96.19 98 ASN A CA 1
ATOM 781 C C . ASN A 1 98 ? -1.221 -7.507 6.725 1.00 96.19 98 ASN A C 1
ATOM 783 O O . ASN A 1 98 ? -0.581 -8.555 6.803 1.00 96.19 98 ASN A O 1
ATOM 787 N N . GLN A 1 99 ? -1.718 -7.066 5.569 1.00 95.62 99 GLN A N 1
ATOM 788 C CA . GLN A 1 99 ? -1.455 -7.680 4.269 1.00 95.62 99 GLN A CA 1
ATOM 789 C C . GLN A 1 99 ? -0.496 -6.780 3.489 1.00 95.62 99 GLN A C 1
ATOM 791 O O . GLN A 1 99 ? -0.723 -5.574 3.406 1.00 95.62 99 GLN A O 1
ATOM 796 N N . ALA A 1 100 ? 0.565 -7.337 2.896 1.00 96.94 100 ALA A N 1
ATOM 797 C CA . ALA A 1 100 ? 1.490 -6.547 2.086 1.00 96.94 100 ALA A CA 1
ATOM 798 C C . ALA A 1 100 ? 0.813 -6.142 0.765 1.00 96.94 100 ALA A C 1
ATOM 800 O O . ALA A 1 100 ? 0.810 -6.906 -0.198 1.00 96.94 100 ALA A O 1
ATOM 801 N N . ALA A 1 101 ? 0.228 -4.947 0.726 1.00 96.25 101 ALA A N 1
ATOM 802 C CA . ALA A 1 101 ? -0.494 -4.409 -0.420 1.00 96.25 101 ALA A CA 1
ATOM 803 C C . ALA A 1 101 ? 0.199 -3.175 -0.994 1.00 96.25 101 ALA A C 1
ATOM 805 O O . ALA A 1 101 ? 0.582 -2.262 -0.261 1.00 96.25 101 ALA A O 1
ATOM 806 N N . PHE A 1 102 ? 0.386 -3.173 -2.310 1.00 96.62 102 PHE A N 1
ATOM 807 C CA . PHE A 1 102 ? 1.039 -2.078 -3.011 1.00 96.62 102 PHE A CA 1
ATOM 808 C C . PHE A 1 102 ? 0.676 -2.057 -4.496 1.00 96.62 102 PHE A C 1
ATOM 810 O O . PHE A 1 102 ? 0.193 -3.042 -5.068 1.00 96.62 102 PHE A O 1
ATOM 817 N N . TRP A 1 103 ? 0.994 -0.937 -5.137 1.00 96.56 103 TRP A N 1
ATOM 818 C CA . TRP A 1 103 ? 0.912 -0.772 -6.577 1.00 96.56 103 TRP A CA 1
ATOM 819 C C . TRP A 1 103 ? 2.255 -0.346 -7.169 1.00 96.56 103 TRP A C 1
ATOM 821 O O . TRP A 1 103 ? 3.189 0.045 -6.465 1.00 96.56 103 TRP A O 1
ATOM 831 N N . THR A 1 104 ? 2.353 -0.445 -8.491 1.00 97.38 104 THR A N 1
ATOM 832 C CA . THR A 1 104 ? 3.455 0.134 -9.267 1.00 97.38 104 THR A CA 1
ATOM 833 C C . THR A 1 104 ? 2.896 0.897 -10.445 1.00 97.38 104 THR A C 1
ATOM 835 O O . THR A 1 104 ? 1.975 0.405 -11.094 1.00 97.38 104 THR A O 1
ATOM 838 N N . GLU A 1 105 ? 3.516 2.013 -10.794 1.00 96.62 105 GLU A N 1
ATOM 839 C CA . GLU A 1 105 ? 3.084 2.860 -11.905 1.00 96.62 105 GLU A CA 1
ATOM 840 C C . GLU A 1 105 ? 4.052 2.674 -13.065 1.00 96.62 105 GLU A C 1
ATOM 842 O O . GLU A 1 105 ? 5.196 3.109 -12.997 1.00 96.62 105 GLU A O 1
ATOM 847 N N . THR A 1 106 ? 3.631 1.981 -14.121 1.00 97.62 106 THR A N 1
ATOM 848 C CA . THR A 1 106 ? 4.486 1.684 -15.279 1.00 97.62 106 THR A CA 1
ATOM 849 C C . THR A 1 106 ? 4.255 2.709 -16.372 1.00 97.62 106 THR A C 1
ATOM 851 O O . THR A 1 106 ? 3.118 3.047 -16.689 1.00 97.62 106 THR A O 1
ATOM 854 N N . ALA A 1 107 ? 5.326 3.219 -16.972 1.00 97.00 107 ALA A N 1
ATOM 855 C CA . ALA A 1 107 ? 5.226 4.238 -17.999 1.00 97.00 107 ALA A CA 1
ATOM 856 C C . ALA A 1 107 ? 4.338 3.793 -19.170 1.00 97.00 107 ALA A C 1
ATOM 858 O O . ALA A 1 107 ? 4.397 2.657 -19.646 1.00 97.00 107 ALA A O 1
ATOM 859 N N . LEU A 1 108 ? 3.543 4.723 -19.686 1.00 94.94 108 LEU A N 1
ATOM 860 C CA . LEU A 1 108 ? 2.735 4.535 -20.883 1.00 94.94 108 LEU A CA 1
ATOM 861 C C . LEU A 1 108 ? 2.788 5.797 -21.737 1.00 94.94 108 LEU A C 1
ATOM 863 O O . LEU A 1 108 ? 3.010 6.898 -21.236 1.00 94.94 108 LEU A O 1
ATOM 867 N N . TRP A 1 109 ? 2.542 5.646 -23.035 1.00 95.19 109 TRP A N 1
ATOM 868 C CA . TRP A 1 109 ? 2.245 6.782 -23.891 1.00 95.19 109 TRP A CA 1
ATOM 869 C C . TRP A 1 109 ? 0.788 6.757 -24.339 1.00 95.19 109 TRP A C 1
ATOM 871 O O . TRP A 1 109 ? 0.382 5.898 -25.125 1.00 95.19 109 TRP A O 1
ATOM 881 N N . ARG A 1 110 ? 0.014 7.734 -23.843 1.00 90.00 110 ARG A N 1
ATOM 882 C CA . ARG A 1 110 ? -1.403 7.953 -24.183 1.00 90.00 110 ARG A CA 1
ATOM 883 C C . ARG A 1 110 ? -2.187 6.628 -24.174 1.00 90.00 110 ARG A C 1
ATOM 885 O O . ARG A 1 110 ? -2.110 5.876 -23.211 1.00 90.00 110 ARG A O 1
ATOM 892 N N . TYR A 1 111 ? -2.902 6.325 -25.254 1.00 89.19 111 TYR A N 1
ATOM 893 C CA . TYR A 1 111 ? -3.673 5.096 -25.454 1.00 89.19 111 TYR A CA 1
ATOM 894 C C . TYR A 1 111 ? -2.785 3.912 -25.869 1.00 89.19 111 TYR A C 1
ATOM 896 O O . TYR A 1 111 ? -3.069 3.236 -26.855 1.00 89.19 111 TYR A O 1
ATOM 904 N N . ALA A 1 112 ? -1.683 3.696 -25.148 1.00 90.31 112 ALA A N 1
ATOM 905 C CA . ALA A 1 112 ? -0.722 2.624 -25.399 1.00 90.31 112 ALA A CA 1
ATOM 906 C C . ALA A 1 112 ? -0.109 2.610 -26.815 1.00 90.31 112 ALA A C 1
ATOM 908 O O . ALA A 1 112 ? 0.216 1.548 -27.353 1.00 90.31 112 ALA A O 1
ATOM 909 N N . THR A 1 113 ? 0.079 3.780 -27.430 1.00 95.12 113 THR A N 1
ATOM 910 C CA . THR A 1 113 ? 0.693 3.866 -28.761 1.00 95.12 113 THR A CA 1
ATOM 911 C C . THR A 1 113 ? 2.221 3.927 -28.666 1.00 95.12 113 THR A C 1
ATOM 913 O O . THR A 1 113 ? 2.753 4.528 -27.733 1.00 95.12 113 THR A O 1
ATOM 916 N N . PRO A 1 114 ? 2.965 3.326 -29.616 1.00 97.12 114 PRO A N 1
ATOM 917 C CA . PRO A 1 114 ? 4.411 3.495 -29.690 1.00 97.12 114 PRO A CA 1
ATOM 918 C C . PRO A 1 114 ? 4.816 4.967 -29.792 1.00 97.12 114 PRO A C 1
ATOM 920 O O . PRO A 1 114 ? 4.238 5.723 -30.575 1.00 97.12 114 PRO A O 1
ATOM 923 N N . HIS A 1 115 ? 5.850 5.356 -29.053 1.00 97.88 115 HIS A N 1
ATOM 924 C CA . HIS A 1 115 ? 6.434 6.690 -29.138 1.00 97.88 115 HIS A CA 1
ATOM 925 C C . HIS A 1 115 ? 7.951 6.628 -29.050 1.00 97.88 115 HIS A C 1
ATOM 927 O O . HIS A 1 115 ? 8.503 5.822 -28.301 1.00 97.88 115 HIS A O 1
ATOM 933 N N . PHE A 1 116 ? 8.620 7.478 -29.821 1.00 98.19 116 PHE A N 1
ATOM 934 C CA . PHE A 1 116 ? 10.063 7.639 -29.758 1.00 98.19 116 PHE A CA 1
ATOM 935 C C . PHE A 1 116 ? 10.381 8.934 -29.018 1.00 98.19 116 PHE A C 1
ATOM 937 O O . PHE A 1 116 ? 10.034 10.007 -29.501 1.00 98.19 116 PHE A O 1
ATOM 944 N N . TYR A 1 117 ? 11.035 8.816 -27.866 1.00 98.00 117 TYR A N 1
ATOM 945 C CA . TYR A 1 117 ? 11.451 9.953 -27.056 1.00 98.00 117 TYR A CA 1
ATOM 946 C C . TYR A 1 117 ? 12.911 10.313 -27.312 1.00 98.00 117 TYR A C 1
ATOM 948 O O . TYR A 1 117 ? 13.780 9.454 -27.444 1.00 98.00 117 TYR A O 1
ATOM 956 N N . THR A 1 118 ? 13.186 11.601 -27.281 1.00 98.00 118 THR A N 1
ATOM 957 C CA . THR A 1 118 ? 14.507 12.219 -27.269 1.00 98.00 118 THR A CA 1
ATOM 958 C C . THR A 1 118 ? 14.730 12.926 -25.932 1.00 98.00 118 THR A C 1
ATOM 960 O O . THR A 1 118 ? 13.784 13.205 -25.196 1.00 98.00 118 THR A O 1
ATOM 963 N N . LEU A 1 119 ? 15.975 13.290 -25.611 1.00 97.19 119 LEU A N 1
ATOM 964 C CA . LEU A 1 119 ? 16.259 14.056 -24.388 1.00 97.19 119 LEU A CA 1
ATOM 965 C C . LEU A 1 119 ? 15.591 15.440 -24.378 1.00 97.19 119 LEU A C 1
ATOM 967 O O . LEU A 1 119 ? 15.332 15.980 -23.307 1.00 97.19 119 LEU A O 1
ATOM 971 N N . SER A 1 120 ? 15.275 16.021 -25.541 1.00 97.19 120 SER A N 1
ATOM 972 C CA . SER A 1 120 ? 14.504 17.271 -25.608 1.00 97.19 120 SER A CA 1
ATOM 973 C C . SER A 1 120 ? 13.085 17.132 -25.060 1.00 97.19 120 SER A C 1
ATOM 975 O O . SER A 1 120 ? 12.554 18.117 -24.545 1.00 97.19 120 SER A O 1
ATOM 977 N N . ASP A 1 121 ? 12.508 15.929 -25.106 1.00 97.06 121 ASP A N 1
ATOM 978 C CA . ASP A 1 121 ? 11.173 15.659 -24.568 1.00 97.06 121 ASP A CA 1
ATOM 979 C C . ASP A 1 121 ? 11.170 15.624 -23.034 1.00 97.06 121 ASP A C 1
ATOM 981 O O . ASP A 1 121 ? 10.121 15.785 -22.414 1.00 97.06 121 ASP A O 1
ATOM 985 N N . PHE A 1 122 ? 12.332 15.424 -22.401 1.00 97.31 122 PHE A N 1
ATOM 986 C CA . PHE A 1 122 ? 12.436 15.299 -20.949 1.00 97.31 122 PHE A CA 1
ATOM 987 C C . PHE A 1 122 ? 12.298 16.666 -20.258 1.00 97.31 122 PHE A C 1
ATOM 989 O O . PHE A 1 122 ? 12.750 17.683 -20.813 1.00 97.31 122 PHE A O 1
ATOM 996 N N . PRO A 1 123 ? 11.748 16.698 -19.024 1.00 95.44 123 PRO A N 1
ATOM 997 C CA . PRO A 1 123 ? 11.826 17.863 -18.146 1.00 95.44 123 PRO A CA 1
ATOM 998 C C . PRO A 1 123 ? 13.264 18.378 -18.049 1.00 95.44 123 PRO A C 1
ATOM 1000 O O . PRO A 1 123 ? 14.206 17.582 -18.036 1.00 95.44 123 PRO A O 1
ATOM 1003 N N . SER A 1 124 ? 13.450 19.700 -18.022 1.00 95.69 124 SER A N 1
ATOM 1004 C CA . SER A 1 124 ? 14.774 20.336 -18.121 1.00 95.69 124 SER A CA 1
ATOM 1005 C C . SER A 1 124 ? 15.754 19.857 -17.048 1.00 95.69 124 SER A C 1
ATOM 1007 O O . SER A 1 124 ? 16.926 19.638 -17.346 1.00 95.69 124 SER A O 1
ATOM 1009 N N . ASP A 1 125 ? 15.264 19.635 -15.833 1.00 93.12 125 ASP A N 1
ATOM 1010 C CA . ASP A 1 125 ? 15.992 19.107 -14.677 1.00 93.12 125 ASP A CA 1
ATOM 1011 C C . ASP A 1 125 ? 16.358 17.616 -14.805 1.00 93.12 125 ASP A C 1
ATOM 1013 O O . ASP A 1 125 ? 17.268 17.138 -14.129 1.00 93.12 125 ASP A O 1
ATOM 1017 N N . ARG A 1 126 ? 15.708 16.877 -15.712 1.00 94.31 126 ARG A N 1
ATOM 1018 C CA . ARG A 1 126 ? 15.951 15.446 -15.957 1.00 94.31 126 ARG A CA 1
ATOM 1019 C C . ARG A 1 126 ? 16.783 15.155 -17.211 1.00 94.31 126 ARG A C 1
ATOM 1021 O O . ARG A 1 126 ? 17.249 14.027 -17.369 1.00 94.31 126 ARG A O 1
ATOM 1028 N N . ARG A 1 127 ? 17.050 16.146 -18.072 1.00 95.94 127 ARG A N 1
ATOM 1029 C CA . ARG A 1 127 ? 17.856 15.973 -19.308 1.00 95.94 127 ARG A CA 1
ATOM 1030 C C . ARG A 1 127 ? 19.312 15.591 -19.055 1.00 95.94 127 ARG A C 1
ATOM 1032 O O . ARG A 1 127 ? 19.949 15.022 -19.932 1.00 95.94 127 ARG A O 1
ATOM 1039 N N . GLY A 1 128 ? 19.835 15.912 -17.871 1.00 95.88 128 GLY A N 1
ATOM 1040 C CA . GLY A 1 128 ? 21.210 15.595 -17.483 1.00 95.88 128 GLY A CA 1
ATOM 1041 C C . GLY A 1 128 ? 21.453 14.119 -17.159 1.00 95.88 128 GLY A C 1
ATOM 1042 O O . GLY A 1 128 ? 22.604 13.754 -16.952 1.00 95.88 128 GLY A O 1
ATOM 1043 N N . LEU A 1 129 ? 20.397 13.289 -17.091 1.00 95.88 129 LEU A N 1
ATOM 1044 C CA . LEU A 1 129 ? 20.481 11.836 -16.863 1.00 95.88 129 LEU A CA 1
ATOM 1045 C C . LEU A 1 129 ? 21.378 11.464 -15.674 1.00 95.88 129 LEU A C 1
ATOM 1047 O O . LEU A 1 129 ? 22.117 10.481 -15.697 1.00 95.88 129 LEU A O 1
ATOM 1051 N N . ARG A 1 130 ? 21.327 12.287 -14.626 1.00 95.06 130 ARG A N 1
ATOM 1052 C CA . ARG A 1 130 ? 22.124 12.102 -13.421 1.00 95.06 130 ARG A CA 1
ATOM 1053 C C . ARG A 1 130 ? 21.600 10.896 -12.644 1.00 95.06 130 ARG A C 1
ATOM 1055 O O . ARG A 1 130 ? 20.407 10.825 -12.363 1.00 95.06 130 ARG A O 1
ATOM 1062 N N . ALA A 1 131 ? 22.500 9.991 -12.274 1.00 95.81 131 ALA A N 1
ATOM 1063 C CA . ALA A 1 131 ? 22.187 8.885 -11.379 1.00 95.81 131 ALA A CA 1
ATOM 1064 C C . ALA A 1 131 ? 21.880 9.390 -9.958 1.00 95.81 131 ALA A C 1
ATOM 1066 O O . ALA A 1 131 ? 22.541 10.298 -9.444 1.00 95.81 131 ALA A O 1
ATOM 1067 N N . GLU A 1 132 ? 20.887 8.780 -9.319 1.00 94.31 132 GLU A N 1
ATOM 1068 C CA . GLU A 1 132 ? 20.448 9.078 -7.953 1.00 94.31 132 GLU A CA 1
ATOM 1069 C C . GLU A 1 132 ? 20.348 7.776 -7.150 1.00 94.31 132 GLU A C 1
ATOM 1071 O O . GLU A 1 132 ? 20.206 6.699 -7.724 1.00 94.31 132 GLU A O 1
ATOM 1076 N N . SER A 1 133 ? 20.385 7.847 -5.817 1.00 92.81 133 SER A N 1
ATOM 1077 C CA . SER A 1 133 ? 20.418 6.643 -4.968 1.00 92.81 133 SER A CA 1
ATOM 1078 C C . SER A 1 133 ? 19.225 5.701 -5.171 1.00 92.81 133 SER A C 1
ATOM 1080 O O . SER A 1 133 ? 19.374 4.495 -5.021 1.00 92.81 133 SER A O 1
ATOM 1082 N N . LEU A 1 134 ? 18.054 6.248 -5.515 1.00 94.06 134 LEU A N 1
ATOM 1083 C CA . LEU A 1 134 ? 16.819 5.503 -5.801 1.00 94.06 134 LEU A CA 1
ATOM 1084 C C . LEU A 1 134 ? 16.379 5.636 -7.272 1.00 94.06 134 LEU A C 1
ATOM 1086 O O . LEU A 1 134 ? 15.226 5.370 -7.600 1.00 94.06 134 LEU A O 1
ATOM 1090 N N . TYR A 1 135 ? 17.291 6.080 -8.141 1.00 95.19 135 TYR A N 1
ATOM 1091 C CA . TYR A 1 135 ? 17.144 6.123 -9.599 1.00 95.19 135 TYR A CA 1
ATOM 1092 C C . TYR A 1 135 ? 18.541 6.018 -10.254 1.00 95.19 135 TYR A C 1
ATOM 1094 O O . TYR A 1 135 ? 19.030 6.981 -10.857 1.00 95.19 135 TYR A O 1
ATOM 1102 N N . PRO A 1 136 ? 19.258 4.893 -10.059 1.00 96.12 136 PRO A N 1
ATOM 1103 C CA . PRO A 1 136 ? 20.677 4.796 -10.404 1.00 96.12 136 PRO A CA 1
ATOM 1104 C C . PRO A 1 136 ? 20.928 4.643 -11.909 1.00 96.12 136 PRO A C 1
ATOM 1106 O O . PRO A 1 136 ? 21.995 5.031 -12.384 1.00 96.12 136 PRO A O 1
ATOM 1109 N N . SER A 1 137 ? 19.952 4.130 -12.668 1.00 97.44 137 SER A N 1
ATOM 1110 C CA . SER A 1 137 ? 20.028 3.932 -14.120 1.00 97.44 137 SER A CA 1
ATOM 1111 C C . SER A 1 137 ? 18.977 4.777 -14.871 1.00 97.44 137 SER A C 1
ATOM 1113 O O . SER A 1 137 ? 17.926 4.283 -15.284 1.00 97.44 137 SER A O 1
ATOM 1115 N N . PRO A 1 138 ? 19.198 6.088 -15.082 1.00 97.31 138 PRO A N 1
ATOM 1116 C CA . PRO A 1 138 ? 18.240 6.908 -15.815 1.00 97.31 138 PRO A CA 1
ATOM 1117 C C . PRO A 1 138 ? 17.957 6.381 -17.224 1.00 97.31 138 PRO A C 1
ATOM 1119 O O . PRO A 1 138 ? 18.879 6.148 -18.009 1.00 97.31 138 PRO A O 1
ATOM 1122 N N . TRP A 1 139 ? 16.675 6.232 -17.572 1.00 97.81 139 TRP A N 1
ATOM 1123 C CA . TRP A 1 139 ? 16.280 5.858 -18.929 1.00 97.81 139 TRP A CA 1
ATOM 1124 C C . TRP A 1 139 ? 16.705 6.940 -19.930 1.00 97.81 139 TRP A C 1
ATOM 1126 O O . TRP A 1 139 ? 16.450 8.122 -19.719 1.00 97.81 139 TRP A O 1
ATOM 1136 N N . GLN A 1 140 ? 17.354 6.538 -21.022 1.00 97.50 140 GLN A N 1
ATOM 1137 C CA . GLN A 1 140 ? 18.059 7.445 -21.941 1.00 97.50 140 GLN A CA 1
ATOM 1138 C C . GLN A 1 140 ? 17.170 8.006 -23.069 1.00 97.50 140 GLN A C 1
ATOM 1140 O O . GLN A 1 140 ? 17.655 8.705 -23.957 1.00 97.50 140 GLN A O 1
ATOM 1145 N N . GLY A 1 141 ? 15.873 7.688 -23.061 1.00 96.69 141 GLY A N 1
ATOM 1146 C CA . GLY A 1 141 ? 14.989 7.911 -24.202 1.00 96.69 141 GLY A CA 1
ATOM 1147 C C . GLY A 1 141 ? 15.049 6.760 -25.210 1.00 96.69 141 GLY A C 1
ATOM 1148 O O . GLY A 1 141 ? 15.624 5.702 -24.955 1.00 96.69 141 GLY A O 1
ATOM 1149 N N . GLY A 1 142 ? 14.425 6.962 -26.364 1.00 97.75 142 GLY A N 1
ATOM 1150 C CA . GLY A 1 142 ? 14.253 5.960 -27.407 1.00 97.75 142 GLY A CA 1
ATOM 1151 C C . GLY A 1 142 ? 12.808 5.489 -27.534 1.00 97.75 142 GLY A C 1
ATOM 1152 O O . GLY A 1 142 ? 11.865 6.160 -27.109 1.00 97.75 142 GLY A O 1
ATOM 1153 N N . TRP A 1 143 ? 12.628 4.330 -28.163 1.00 98.00 143 TRP A N 1
ATOM 1154 C CA . TRP A 1 143 ? 11.303 3.746 -28.329 1.00 98.00 143 TRP A CA 1
ATOM 1155 C C . TRP A 1 143 ? 10.721 3.291 -26.991 1.00 98.00 143 TRP A C 1
ATOM 1157 O O . TRP A 1 143 ? 11.377 2.588 -26.229 1.00 98.00 143 TRP A O 1
ATOM 1167 N N . TRP A 1 144 ? 9.462 3.650 -26.768 1.00 97.75 144 TRP A N 1
ATOM 1168 C CA . TRP A 1 144 ? 8.605 3.080 -25.744 1.00 97.75 144 TRP A CA 1
ATOM 1169 C C . TRP A 1 144 ? 7.312 2.590 -26.392 1.00 97.75 144 TRP A C 1
ATOM 1171 O O . TRP A 1 144 ? 6.617 3.342 -27.079 1.00 97.75 144 TRP A O 1
ATOM 1181 N N . ARG A 1 145 ? 7.005 1.311 -26.209 1.00 97.38 145 ARG A N 1
ATOM 1182 C CA . ARG A 1 145 ? 5.860 0.601 -26.786 1.00 97.38 145 ARG A CA 1
ATOM 1183 C C . ARG A 1 145 ? 5.073 -0.079 -25.671 1.00 97.38 145 ARG A C 1
ATOM 1185 O O . ARG A 1 145 ? 5.586 -0.297 -24.579 1.00 97.38 145 ARG A O 1
ATOM 1192 N N . LEU A 1 146 ? 3.843 -0.496 -25.970 1.00 96.56 146 LEU A N 1
ATOM 1193 C CA . LEU A 1 146 ? 3.046 -1.287 -25.027 1.00 96.56 146 LEU A CA 1
ATOM 1194 C C . LEU A 1 146 ? 3.772 -2.570 -24.587 1.00 96.56 146 LEU A C 1
ATOM 1196 O O . LEU A 1 146 ? 3.730 -2.911 -23.412 1.00 96.56 146 LEU A O 1
ATOM 1200 N N . GLY A 1 147 ? 4.469 -3.244 -25.510 1.00 97.50 147 GLY A N 1
ATOM 1201 C CA . GLY A 1 147 ? 5.269 -4.431 -25.191 1.00 97.50 147 GLY A CA 1
ATOM 1202 C C . GLY A 1 147 ? 6.346 -4.154 -24.140 1.00 97.50 147 GLY A C 1
ATOM 1203 O O . GLY A 1 147 ? 6.481 -4.936 -23.207 1.00 97.50 147 GLY A O 1
ATOM 1204 N N . ASP A 1 148 ? 7.015 -2.999 -24.224 1.00 97.81 148 ASP A N 1
ATOM 1205 C CA . ASP A 1 148 ? 8.029 -2.599 -23.245 1.00 97.81 148 ASP A CA 1
ATOM 1206 C C . ASP A 1 148 ? 7.386 -2.420 -21.857 1.00 97.81 148 ASP A C 1
ATOM 1208 O O . ASP A 1 148 ? 7.866 -2.977 -20.874 1.00 97.81 148 ASP A O 1
ATOM 1212 N N . ALA A 1 149 ? 6.241 -1.731 -21.770 1.00 97.88 149 ALA A N 1
ATOM 1213 C CA . ALA A 1 149 ? 5.507 -1.578 -20.509 1.00 97.88 149 ALA A CA 1
ATOM 1214 C C . ALA A 1 149 ? 5.058 -2.931 -19.919 1.00 97.88 149 ALA A C 1
ATOM 1216 O O . ALA A 1 149 ? 5.213 -3.171 -18.721 1.00 97.88 149 ALA A O 1
ATOM 1217 N N . VAL A 1 150 ? 4.538 -3.835 -20.755 1.00 98.00 150 VAL A N 1
ATOM 1218 C CA . VAL A 1 150 ? 4.143 -5.193 -20.342 1.00 98.00 150 VAL A CA 1
ATOM 1219 C C . VAL A 1 150 ? 5.342 -5.997 -19.846 1.00 98.00 150 VAL A C 1
ATOM 1221 O O . VAL A 1 150 ? 5.215 -6.717 -18.857 1.00 98.00 150 VAL A O 1
ATOM 1224 N N . ASP A 1 151 ? 6.513 -5.853 -20.464 1.00 98.50 151 ASP A N 1
ATOM 1225 C CA . ASP A 1 151 ? 7.725 -6.528 -20.006 1.00 98.50 151 ASP A CA 1
ATOM 1226 C C . ASP A 1 151 ? 8.188 -6.033 -18.630 1.00 98.50 151 ASP A C 1
ATOM 1228 O O . ASP A 1 151 ? 8.543 -6.863 -17.789 1.00 98.50 151 ASP A O 1
ATOM 1232 N N . TYR A 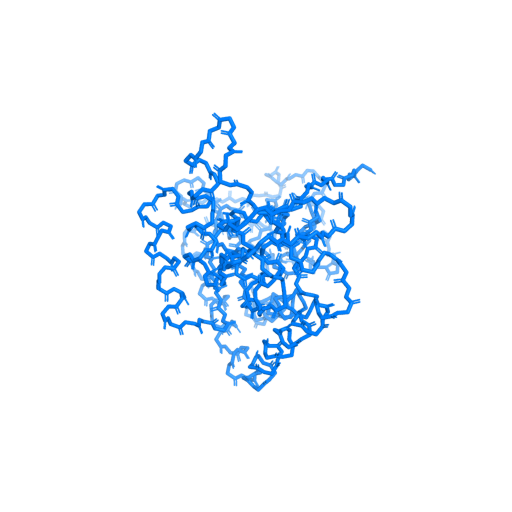1 152 ? 8.116 -4.725 -18.349 1.00 98.69 152 TYR A N 1
ATOM 1233 C CA . TYR A 1 152 ? 8.388 -4.193 -17.003 1.00 98.69 152 TYR A CA 1
ATOM 1234 C C . TYR A 1 152 ? 7.418 -4.767 -15.969 1.00 98.69 152 TYR A C 1
ATOM 1236 O O . TYR A 1 152 ? 7.858 -5.271 -14.934 1.00 98.69 152 TYR A O 1
ATOM 1244 N N . MET A 1 153 ? 6.114 -4.755 -16.266 1.00 98.69 153 MET A N 1
ATOM 1245 C CA . MET A 1 153 ? 5.092 -5.321 -15.379 1.00 98.69 153 MET A CA 1
ATOM 1246 C C . MET A 1 153 ? 5.332 -6.814 -15.131 1.00 98.69 153 MET A C 1
ATOM 1248 O O . MET A 1 153 ? 5.311 -7.254 -13.986 1.00 98.69 153 MET A O 1
ATOM 1252 N N . ARG A 1 154 ? 5.653 -7.586 -16.176 1.00 98.69 154 ARG A N 1
ATOM 1253 C CA . ARG A 1 154 ? 5.957 -9.018 -16.071 1.00 98.69 154 ARG A CA 1
ATOM 1254 C C . ARG A 1 154 ? 7.173 -9.286 -15.188 1.00 98.69 154 ARG A C 1
ATOM 1256 O O . ARG A 1 154 ? 7.130 -10.195 -14.360 1.00 98.69 154 ARG A O 1
ATOM 1263 N N . VAL A 1 155 ? 8.260 -8.532 -15.361 1.00 98.81 155 VAL A N 1
ATOM 1264 C CA . VAL A 1 155 ? 9.459 -8.687 -14.523 1.00 98.81 155 VAL A CA 1
ATOM 1265 C C . VAL A 1 155 ? 9.162 -8.307 -13.076 1.00 98.81 155 VAL A C 1
ATOM 1267 O O . VAL A 1 155 ? 9.585 -9.031 -12.178 1.00 98.81 155 VAL A O 1
ATOM 1270 N N . ALA A 1 156 ? 8.378 -7.254 -12.843 1.00 98.81 156 ALA A N 1
ATOM 1271 C CA . ALA A 1 156 ? 7.941 -6.895 -11.502 1.00 98.81 156 ALA A CA 1
ATOM 1272 C C . ALA A 1 156 ? 7.117 -8.017 -10.849 1.00 98.81 156 ALA A C 1
ATOM 1274 O O . ALA A 1 156 ? 7.442 -8.432 -9.739 1.00 98.81 156 ALA A O 1
ATOM 1275 N N . SER A 1 157 ? 6.132 -8.600 -11.545 1.00 98.75 157 SER A N 1
ATOM 1276 C CA . SER A 1 157 ? 5.352 -9.728 -11.008 1.00 98.75 157 SER A CA 1
ATOM 1277 C C . SER A 1 157 ? 6.234 -10.938 -10.688 1.00 98.75 157 SER A C 1
ATOM 1279 O O . SER A 1 157 ? 6.066 -11.566 -9.645 1.00 98.75 157 SER A O 1
ATOM 1281 N N . LEU A 1 158 ? 7.206 -11.258 -11.551 1.00 98.75 158 LEU A N 1
ATOM 1282 C CA . LEU A 1 158 ? 8.162 -12.339 -11.297 1.00 98.75 158 LEU A CA 1
ATOM 1283 C C . LEU A 1 158 ? 9.033 -12.061 -10.068 1.00 98.75 158 LEU A C 1
ATOM 1285 O O . LEU A 1 158 ? 9.271 -12.977 -9.287 1.00 98.75 158 LEU A O 1
ATOM 1289 N N . ALA A 1 159 ? 9.476 -10.818 -9.871 1.00 98.81 159 ALA A N 1
ATOM 1290 C CA . ALA A 1 159 ? 10.260 -10.438 -8.701 1.00 98.81 159 ALA A CA 1
ATOM 1291 C C . ALA A 1 159 ? 9.458 -10.573 -7.399 1.00 98.81 159 ALA A C 1
ATOM 1293 O O . ALA A 1 159 ? 9.993 -11.034 -6.395 1.00 98.81 159 ALA A O 1
ATOM 1294 N N . VAL A 1 160 ? 8.163 -10.248 -7.428 1.00 98.69 160 VAL A N 1
ATOM 1295 C CA . VAL A 1 160 ? 7.257 -10.438 -6.284 1.00 98.69 160 VAL A CA 1
ATOM 1296 C C . VAL A 1 160 ? 7.072 -11.920 -5.960 1.00 98.69 160 VAL A C 1
ATOM 1298 O O . VAL A 1 160 ? 7.149 -12.308 -4.795 1.00 98.69 160 VAL A O 1
ATOM 1301 N N . LEU A 1 161 ? 6.867 -12.763 -6.976 1.00 98.62 161 LEU A N 1
ATOM 1302 C CA . LEU A 1 161 ? 6.751 -14.214 -6.790 1.00 98.62 161 LEU A CA 1
ATOM 1303 C C . LEU A 1 161 ? 8.055 -14.828 -6.258 1.00 98.62 161 LEU A C 1
ATOM 1305 O O . LEU A 1 161 ? 8.018 -15.668 -5.361 1.00 98.62 161 LEU A O 1
ATOM 1309 N N . ASP A 1 162 ? 9.204 -14.389 -6.775 1.00 98.69 162 ASP A N 1
ATOM 1310 C CA . ASP A 1 162 ? 10.528 -14.815 -6.313 1.00 98.69 162 ASP A CA 1
ATOM 1311 C C . ASP A 1 162 ? 10.786 -14.389 -4.858 1.00 98.69 162 ASP A C 1
ATOM 1313 O O . ASP A 1 162 ? 11.230 -15.207 -4.049 1.00 98.69 162 ASP A O 1
ATOM 1317 N N . TYR A 1 163 ? 10.422 -13.153 -4.491 1.00 98.56 163 TYR A N 1
ATOM 1318 C CA . TYR A 1 163 ? 10.458 -12.681 -3.106 1.00 98.56 163 TYR A CA 1
ATOM 1319 C C . TYR A 1 163 ? 9.589 -13.559 -2.198 1.00 98.56 163 TYR A C 1
ATOM 1321 O O . TYR A 1 163 ? 10.073 -14.066 -1.188 1.00 98.56 163 TYR A O 1
ATOM 1329 N N . ALA A 1 164 ? 8.330 -13.799 -2.575 1.00 98.31 164 ALA A N 1
ATOM 1330 C CA . ALA A 1 164 ? 7.409 -14.614 -1.788 1.00 98.31 164 ALA A CA 1
ATOM 1331 C C . ALA A 1 164 ? 7.932 -16.044 -1.576 1.00 98.31 164 ALA A C 1
ATOM 1333 O O . ALA A 1 164 ? 7.817 -16.593 -0.481 1.00 98.31 164 ALA A O 1
ATOM 1334 N N . ALA A 1 165 ? 8.544 -16.642 -2.603 1.00 98.31 165 ALA A N 1
ATOM 1335 C CA . ALA A 1 165 ? 9.119 -17.980 -2.519 1.00 98.31 165 ALA A CA 1
ATOM 1336 C C . ALA A 1 165 ? 10.339 -18.039 -1.582 1.00 98.31 165 ALA A C 1
ATOM 1338 O O . ALA A 1 165 ? 10.465 -18.972 -0.781 1.00 98.31 165 ALA A O 1
ATOM 1339 N N . LYS A 1 166 ? 11.231 -17.043 -1.664 1.00 98.38 166 LYS A N 1
ATOM 1340 C CA . LYS A 1 166 ? 12.470 -16.979 -0.871 1.00 98.38 166 LYS A CA 1
ATOM 1341 C C . LYS A 1 166 ? 12.227 -16.592 0.586 1.00 98.38 166 LYS A C 1
ATOM 1343 O O . LYS A 1 166 ? 12.842 -17.179 1.469 1.00 98.38 166 LYS A O 1
ATOM 1348 N N . TYR A 1 167 ? 11.311 -15.659 0.831 1.00 97.94 167 TYR A N 1
ATOM 1349 C CA . TYR A 1 167 ? 11.048 -15.054 2.141 1.00 97.94 167 TYR A CA 1
ATOM 1350 C C . TYR A 1 167 ? 9.700 -15.489 2.735 1.00 97.94 167 TYR A C 1
ATOM 1352 O O . TYR A 1 167 ? 9.079 -14.744 3.488 1.00 97.94 167 TYR A O 1
ATOM 1360 N N . ARG A 1 168 ? 9.220 -16.697 2.403 1.00 97.38 168 ARG A N 1
ATOM 1361 C CA . ARG A 1 168 ? 7.894 -17.195 2.826 1.00 97.38 168 ARG A CA 1
ATOM 1362 C C . ARG A 1 168 ? 7.681 -17.149 4.345 1.00 97.38 168 ARG A C 1
ATOM 1364 O O . ARG A 1 168 ? 6.588 -16.834 4.800 1.00 97.38 168 ARG A O 1
ATOM 1371 N N . GLU A 1 169 ? 8.713 -17.485 5.121 1.00 98.06 169 GLU A N 1
ATOM 1372 C CA . GLU A 1 169 ? 8.632 -17.555 6.584 1.00 98.06 169 GLU A CA 1
ATOM 1373 C C . GLU A 1 169 ? 8.557 -16.152 7.173 1.00 98.06 169 GLU A C 1
ATOM 1375 O O . GLU A 1 169 ? 7.656 -15.880 7.962 1.00 98.06 169 GLU A O 1
ATOM 1380 N N . ASP A 1 170 ? 9.413 -15.244 6.701 1.00 97.25 170 ASP A N 1
ATOM 1381 C CA . ASP A 1 170 ? 9.370 -13.834 7.085 1.00 97.25 170 ASP A CA 1
ATOM 1382 C C . ASP A 1 170 ? 8.032 -13.200 6.705 1.00 97.25 170 ASP A C 1
ATOM 1384 O O . ASP A 1 170 ? 7.452 -12.478 7.504 1.00 97.25 170 ASP A O 1
ATOM 1388 N N . LEU A 1 171 ? 7.493 -13.483 5.516 1.00 96.88 171 LEU A N 1
ATOM 1389 C CA . LEU A 1 171 ? 6.208 -12.940 5.071 1.00 96.88 171 LEU A CA 1
ATOM 1390 C C . LEU A 1 171 ? 5.061 -13.352 6.009 1.00 96.88 171 LEU A C 1
ATOM 1392 O O . LEU A 1 171 ? 4.294 -12.500 6.460 1.00 96.88 171 LEU A O 1
ATOM 1396 N N . LEU A 1 172 ? 4.972 -14.644 6.342 1.00 97.38 172 LEU A N 1
ATOM 1397 C CA . LEU A 1 172 ? 3.951 -15.170 7.252 1.00 97.38 172 LEU A CA 1
ATOM 1398 C C . LEU A 1 172 ? 4.153 -14.663 8.686 1.00 97.38 172 LEU A C 1
ATOM 1400 O O . LEU A 1 172 ? 3.196 -14.254 9.347 1.00 97.38 172 LEU A O 1
ATOM 1404 N N . PHE A 1 173 ? 5.396 -14.668 9.169 1.00 98.12 173 PHE A N 1
ATOM 1405 C CA . PHE A 1 173 ? 5.710 -14.257 10.530 1.00 98.12 173 PHE A CA 1
ATOM 1406 C C . PHE A 1 173 ? 5.532 -12.752 10.730 1.00 98.12 173 PHE A C 1
ATOM 1408 O O . PHE A 1 173 ? 4.964 -12.343 11.738 1.00 98.12 173 PHE A O 1
ATOM 1415 N N . ASN A 1 174 ? 5.923 -11.928 9.756 1.00 97.94 174 ASN A N 1
ATOM 1416 C CA . ASN A 1 174 ? 5.742 -10.480 9.810 1.00 97.94 174 ASN A CA 1
ATOM 1417 C C . ASN A 1 174 ? 4.265 -10.104 9.873 1.00 97.94 174 ASN A C 1
ATOM 1419 O O . ASN A 1 174 ? 3.885 -9.224 10.644 1.00 97.94 174 ASN A O 1
ATOM 1423 N N . ARG A 1 175 ? 3.414 -10.794 9.107 1.00 96.81 175 ARG A N 1
ATOM 1424 C CA . ARG A 1 175 ? 1.968 -10.611 9.204 1.00 96.81 175 ARG A CA 1
ATOM 1425 C C . ARG A 1 175 ? 1.444 -10.966 10.596 1.00 96.81 175 ARG A C 1
ATOM 1427 O O . ARG A 1 175 ? 0.723 -10.169 11.196 1.00 96.81 175 ARG A O 1
ATOM 1434 N N . TYR A 1 176 ? 1.799 -12.149 11.102 1.0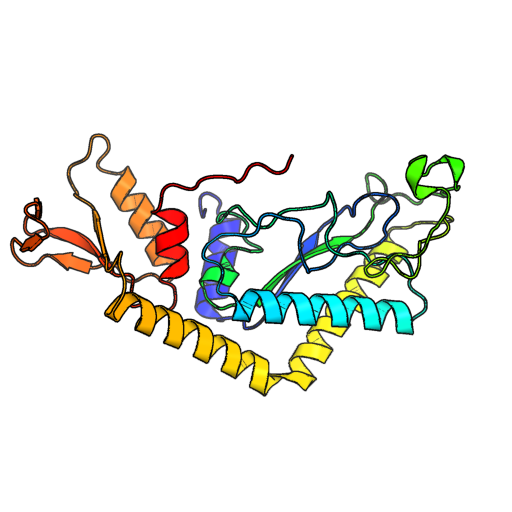0 97.81 176 TYR A N 1
ATOM 1435 C CA . TYR A 1 176 ? 1.395 -12.595 12.438 1.00 97.81 176 TYR A CA 1
ATOM 1436 C C . TYR A 1 176 ? 1.839 -11.603 13.517 1.00 97.81 176 TYR A C 1
ATOM 1438 O O . TYR A 1 176 ? 1.033 -11.180 14.344 1.00 97.81 176 TYR A O 1
ATOM 1446 N N . GLN A 1 177 ? 3.110 -11.202 13.478 1.00 98.31 177 GLN A N 1
ATOM 1447 C CA . GLN A 1 177 ? 3.692 -10.248 14.408 1.00 98.31 177 GLN A CA 1
ATOM 1448 C C . GLN A 1 177 ? 2.952 -8.912 14.353 1.00 98.31 177 GLN A C 1
ATOM 1450 O O . GLN A 1 177 ? 2.558 -8.407 15.397 1.00 98.31 177 GLN A O 1
ATOM 1455 N N . SER A 1 178 ? 2.699 -8.380 13.154 1.00 98.12 178 SER A N 1
ATOM 1456 C CA . SER A 1 178 ? 1.962 -7.128 12.972 1.00 98.12 178 SER A CA 1
ATOM 1457 C C . SER A 1 178 ? 0.567 -7.196 13.605 1.00 98.12 178 SER A C 1
ATOM 1459 O O . SER A 1 178 ? 0.225 -6.347 14.423 1.00 98.12 178 SER A O 1
ATOM 1461 N N . GLY A 1 179 ? -0.209 -8.249 13.323 1.00 97.94 179 GLY A N 1
ATOM 1462 C CA . GLY A 1 179 ? -1.545 -8.417 13.905 1.00 97.94 179 GLY A CA 1
ATOM 1463 C C . GLY A 1 179 ? -1.530 -8.590 15.428 1.00 97.94 179 GLY A C 1
ATOM 1464 O O . GLY A 1 179 ? -2.314 -7.953 16.131 1.00 97.94 179 GLY A O 1
ATOM 1465 N N . ARG A 1 180 ? -0.608 -9.406 15.957 1.00 98.38 180 ARG A N 1
ATOM 1466 C CA . ARG A 1 180 ? -0.416 -9.589 17.406 1.00 98.38 180 ARG A CA 1
ATOM 1467 C C . ARG A 1 180 ? -0.071 -8.269 18.092 1.00 98.38 180 ARG A C 1
ATOM 1469 O O . ARG A 1 180 ? -0.627 -7.966 19.145 1.00 98.38 180 ARG A O 1
ATOM 1476 N N . ASP A 1 181 ? 0.845 -7.502 17.511 1.00 98.25 181 ASP A N 1
ATOM 1477 C CA . ASP A 1 181 ? 1.321 -6.248 18.087 1.00 98.25 181 ASP A CA 1
ATOM 1478 C C . ASP A 1 181 ? 0.213 -5.178 18.064 1.00 98.25 181 ASP A C 1
ATOM 1480 O O . ASP A 1 181 ? 0.074 -4.435 19.036 1.00 98.25 181 ASP A O 1
ATOM 1484 N N . VAL A 1 182 ? -0.636 -5.153 17.025 1.00 98.25 182 VAL A N 1
ATOM 1485 C CA . VAL A 1 182 ? -1.847 -4.309 16.970 1.00 98.25 182 VAL A CA 1
ATOM 1486 C C . VAL A 1 182 ? -2.828 -4.672 18.087 1.00 98.25 182 VAL A C 1
ATOM 1488 O O . VAL A 1 182 ? -3.253 -3.786 18.827 1.00 98.25 182 VAL A O 1
ATOM 1491 N N . ILE A 1 183 ? -3.140 -5.960 18.269 1.00 98.56 183 ILE A N 1
ATOM 1492 C CA . ILE A 1 183 ? -4.011 -6.418 19.366 1.00 98.56 183 ILE A CA 1
ATOM 1493 C C . ILE A 1 183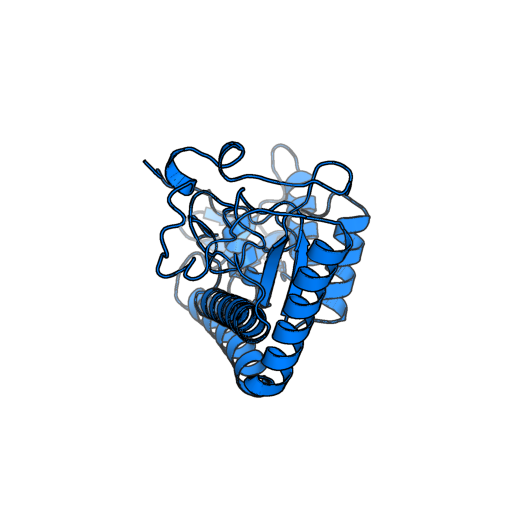 ? -3.428 -5.971 20.711 1.00 98.56 183 ILE A C 1
ATOM 1495 O O . ILE A 1 183 ? -4.098 -5.296 21.489 1.00 98.56 183 ILE A O 1
ATOM 1499 N N . GLN A 1 184 ? -2.150 -6.276 20.961 1.00 98.38 184 GLN A N 1
ATOM 1500 C CA . GLN A 1 184 ? -1.482 -5.950 22.221 1.00 98.38 184 GLN A CA 1
ATOM 1501 C C . GLN A 1 184 ? -1.452 -4.440 22.495 1.00 98.38 184 GLN A C 1
ATOM 1503 O O . GLN A 1 184 ? -1.691 -4.021 23.632 1.00 98.38 184 GLN A O 1
ATOM 1508 N N . LYS A 1 185 ? -1.197 -3.613 21.475 1.00 97.81 185 LYS A N 1
ATOM 1509 C CA . LYS A 1 185 ? -1.226 -2.147 21.576 1.00 97.81 185 LYS A CA 1
ATOM 1510 C C . LYS A 1 185 ? -2.556 -1.672 22.151 1.00 97.81 185 LYS A C 1
ATOM 1512 O O . LYS A 1 185 ? -2.563 -0.939 23.138 1.00 97.81 185 LYS A O 1
ATOM 1517 N N . TYR A 1 186 ? -3.669 -2.137 21.596 1.00 98.00 186 TYR A N 1
ATOM 1518 C CA . TYR A 1 186 ? -4.997 -1.683 22.002 1.00 98.00 186 TYR A CA 1
ATOM 1519 C C . TYR A 1 186 ? -5.528 -2.337 23.284 1.00 98.00 186 TYR A C 1
ATOM 1521 O O . TYR A 1 186 ? -6.556 -1.905 23.784 1.00 98.00 186 TYR A O 1
ATOM 1529 N N . THR A 1 187 ? -4.796 -3.276 23.898 1.00 97.69 187 THR A N 1
ATOM 1530 C CA . THR A 1 187 ? -5.066 -3.691 25.293 1.00 97.69 187 THR A CA 1
ATOM 1531 C C . THR A 1 187 ? -4.511 -2.714 26.336 1.00 97.69 187 THR A C 1
ATOM 1533 O O . THR A 1 187 ? -4.927 -2.744 27.491 1.00 97.69 187 THR A O 1
ATOM 1536 N N . THR A 1 188 ? -3.560 -1.851 25.957 1.00 96.69 188 THR A N 1
ATOM 1537 C CA . THR A 1 188 ? -2.814 -0.999 26.907 1.00 96.69 188 THR A CA 1
ATOM 1538 C C . THR A 1 188 ? -2.791 0.481 26.539 1.00 96.69 188 THR A C 1
ATOM 1540 O O . THR A 1 188 ? -2.427 1.304 27.376 1.00 96.69 188 THR A O 1
ATOM 1543 N N . SER A 1 189 ? -3.164 0.841 25.310 1.00 95.69 189 SER A N 1
ATOM 1544 C CA . SER A 1 189 ? -3.054 2.203 24.786 1.00 95.69 189 SER A CA 1
ATOM 1545 C C . SER A 1 189 ? -4.358 2.666 24.128 1.00 95.69 189 SER A C 1
ATOM 1547 O O . SER A 1 189 ? -4.906 1.935 23.301 1.00 95.69 189 SER A O 1
ATOM 1549 N N . PRO A 1 190 ? -4.836 3.891 24.427 1.00 93.81 190 PRO A N 1
ATOM 1550 C CA . PRO A 1 190 ? -6.037 4.431 23.807 1.00 93.81 190 PRO A CA 1
ATOM 1551 C C . PRO A 1 190 ? -5.821 4.830 22.327 1.00 93.81 190 PRO A C 1
ATOM 1553 O O . PRO A 1 190 ? -4.688 5.099 21.904 1.00 93.81 190 PRO A O 1
ATOM 1556 N N . PRO A 1 191 ? -6.908 4.941 21.536 1.00 95.00 191 PRO A N 1
ATOM 1557 C CA . PRO A 1 191 ? -8.282 4.593 21.913 1.00 95.00 191 PRO A CA 1
ATOM 1558 C C . PRO A 1 191 ? -8.479 3.070 22.003 1.00 95.00 191 PRO A C 1
ATOM 1560 O O . PRO A 1 191 ? -8.022 2.340 21.134 1.00 95.00 191 PRO A O 1
ATOM 1563 N N . PHE A 1 192 ? -9.167 2.596 23.048 1.00 96.19 192 PHE A N 1
ATOM 1564 C CA . PHE A 1 192 ? -9.437 1.162 23.261 1.00 96.19 192 PHE A CA 1
ATOM 1565 C C . PHE A 1 192 ? -10.608 0.660 22.407 1.00 96.19 192 PHE A C 1
ATOM 1567 O O . PHE A 1 192 ? -10.597 -0.454 21.888 1.00 96.19 192 PHE A O 1
ATOM 1574 N N . ALA A 1 193 ? -11.631 1.499 22.260 1.00 96.69 193 ALA A N 1
ATOM 1575 C CA . ALA A 1 193 ? -12.822 1.232 21.472 1.00 96.69 193 ALA A CA 1
ATOM 1576 C C . ALA A 1 193 ? -13.460 2.552 21.022 1.00 96.69 193 ALA A C 1
ATOM 1578 O O . ALA A 1 193 ? -13.229 3.601 21.625 1.00 96.69 193 ALA A O 1
ATOM 1579 N N . TYR A 1 194 ? -14.315 2.484 20.004 1.00 97.19 194 TYR A N 1
ATOM 1580 C CA . TYR A 1 194 ? -15.240 3.559 19.657 1.00 97.19 194 TYR A CA 1
ATOM 1581 C C . TYR A 1 194 ? -16.665 3.168 20.048 1.00 97.19 194 TYR A C 1
ATOM 1583 O O . TYR A 1 194 ? -17.180 2.151 19.580 1.00 97.19 194 TYR A O 1
ATOM 1591 N N . PHE A 1 195 ? -17.319 4.003 20.855 1.00 96.88 195 PHE A N 1
ATOM 1592 C CA . PHE A 1 195 ? -18.764 3.941 21.062 1.00 96.88 195 PHE A CA 1
ATOM 1593 C C . PHE A 1 195 ? -19.470 4.689 19.928 1.00 96.88 195 PHE A C 1
ATOM 1595 O O . PHE A 1 195 ? -19.173 5.854 19.665 1.00 96.88 195 PHE A O 1
ATOM 1602 N N . VAL A 1 196 ? -20.414 4.030 19.260 1.00 96.56 196 VAL A N 1
ATOM 1603 C CA . VAL A 1 196 ? -21.178 4.589 18.140 1.00 96.56 196 VAL A CA 1
ATOM 1604 C C . VAL A 1 196 ? -22.662 4.610 18.519 1.00 96.56 196 VAL A C 1
ATOM 1606 O O . VAL A 1 196 ? -23.336 3.577 18.443 1.00 96.56 196 VAL A O 1
ATOM 1609 N N . PRO A 1 197 ? -23.198 5.772 18.939 1.00 93.31 197 PRO A N 1
ATOM 1610 C CA . PRO A 1 197 ? -24.613 5.907 19.261 1.00 93.31 197 PRO A CA 1
ATOM 1611 C C . PRO A 1 197 ? -25.491 5.594 18.048 1.00 93.31 197 PRO A C 1
ATOM 1613 O O . PRO A 1 197 ? -25.202 6.043 16.938 1.00 93.31 197 PRO A O 1
ATOM 1616 N N . LYS A 1 198 ? -26.594 4.870 18.266 1.00 91.31 198 LYS A N 1
ATOM 1617 C CA . LYS A 1 198 ? -27.597 4.578 17.224 1.00 91.31 198 LYS A CA 1
ATOM 1618 C C . LYS A 1 198 ? -28.382 5.827 16.812 1.00 91.31 198 LYS A C 1
ATOM 1620 O O . LYS A 1 198 ? -28.723 5.999 15.645 1.00 91.31 198 LYS A O 1
ATOM 1625 N N . LEU A 1 199 ? -28.671 6.699 17.778 1.00 89.12 199 LEU A N 1
ATOM 1626 C CA . LEU A 1 199 ? -29.403 7.943 17.561 1.00 89.12 199 LEU A CA 1
ATOM 1627 C C . LEU A 1 199 ? -28.427 9.052 17.171 1.00 89.12 199 LEU A C 1
ATOM 1629 O O . LEU A 1 199 ? -27.753 9.641 18.012 1.00 89.12 199 LEU A O 1
ATOM 1633 N N . GLN A 1 200 ? -28.364 9.328 15.875 1.00 91.50 200 GLN A N 1
ATOM 1634 C CA . GLN A 1 200 ? -27.626 10.443 15.291 1.00 91.50 200 GLN A CA 1
ATOM 1635 C C . GLN A 1 200 ? -28.553 11.211 14.347 1.00 91.50 200 GLN A C 1
ATOM 1637 O O . GLN A 1 200 ? -29.653 10.751 14.040 1.00 91.50 200 GLN A O 1
ATOM 1642 N N . ARG A 1 201 ? -28.113 12.380 13.863 1.00 94.25 201 ARG A N 1
ATOM 1643 C CA . ARG A 1 201 ? -28.883 13.184 12.896 1.00 94.25 201 ARG A CA 1
ATOM 1644 C C . ARG A 1 201 ? -29.319 12.364 11.674 1.00 94.25 201 ARG A C 1
ATOM 1646 O O . ARG A 1 201 ? -30.431 12.549 11.193 1.00 94.25 201 ARG A O 1
ATOM 1653 N N . ASP A 1 202 ? -28.438 11.488 11.196 1.00 94.88 202 ASP A N 1
ATOM 1654 C CA . ASP A 1 202 ? -28.745 10.439 10.226 1.00 94.88 202 ASP A CA 1
ATOM 1655 C C . ASP A 1 202 ? -28.488 9.078 10.896 1.00 94.88 202 ASP A C 1
ATOM 1657 O O . ASP A 1 202 ? -27.326 8.721 11.100 1.00 94.88 202 ASP A O 1
ATOM 1661 N N . PRO A 1 203 ? -29.533 8.323 11.272 1.00 89.62 203 PRO A N 1
ATOM 1662 C CA . PRO A 1 203 ? -29.372 7.034 11.941 1.00 89.62 203 PRO A CA 1
ATOM 1663 C C . PRO A 1 203 ? -28.889 5.914 11.002 1.00 89.62 203 PRO A C 1
ATOM 1665 O O . PRO A 1 203 ? -28.446 4.870 11.479 1.00 89.62 203 PRO A O 1
ATOM 1668 N N . VAL A 1 204 ? -28.947 6.100 9.676 1.00 93.81 204 VAL A N 1
ATOM 1669 C CA . VAL A 1 204 ? -28.492 5.097 8.697 1.00 93.81 204 VAL A CA 1
ATOM 1670 C C . VAL A 1 204 ? -26.982 5.185 8.487 1.00 93.81 204 VAL A C 1
ATOM 1672 O O . VAL A 1 204 ? -26.324 4.154 8.347 1.00 93.81 204 VAL A O 1
ATOM 1675 N N . ALA A 1 205 ? -26.417 6.393 8.520 1.00 93.69 205 ALA A N 1
ATOM 1676 C CA . ALA A 1 205 ? -24.983 6.626 8.351 1.00 93.69 205 ALA A CA 1
ATOM 1677 C C . ALA A 1 205 ? -24.077 5.782 9.281 1.00 93.69 205 ALA A C 1
ATOM 1679 O O . ALA A 1 205 ? -23.180 5.109 8.762 1.00 93.69 205 ALA A O 1
ATOM 1680 N N . PRO A 1 206 ? -24.279 5.736 10.618 1.00 94.44 206 PRO A N 1
ATOM 1681 C CA . PRO A 1 206 ? -23.447 4.909 11.494 1.00 94.44 206 PRO A CA 1
ATOM 1682 C C . PRO A 1 206 ? -23.624 3.410 11.233 1.00 94.44 206 PRO A C 1
ATOM 1684 O O . PRO A 1 206 ? -22.651 2.659 11.299 1.00 94.44 206 PRO A O 1
ATOM 1687 N N . ALA A 1 207 ? -24.836 2.968 10.884 1.00 94.00 207 ALA A N 1
ATOM 1688 C CA . ALA A 1 207 ? -25.095 1.572 10.548 1.00 94.00 207 ALA A CA 1
ATOM 1689 C C . ALA A 1 207 ? -24.358 1.154 9.264 1.00 94.00 207 ALA A C 1
ATOM 1691 O O . ALA A 1 207 ? -23.749 0.085 9.218 1.00 94.00 207 ALA A O 1
ATOM 1692 N N . ASP A 1 208 ? -24.369 2.000 8.229 1.00 94.69 208 ASP A N 1
ATOM 1693 C CA . ASP A 1 208 ? -23.668 1.731 6.970 1.00 94.69 208 ASP A CA 1
ATOM 1694 C C . ASP A 1 208 ? -22.141 1.768 7.143 1.00 94.69 208 ASP A C 1
ATOM 1696 O O . ASP A 1 208 ? -21.434 0.908 6.613 1.00 94.69 208 ASP A O 1
ATOM 1700 N N . LEU A 1 209 ? -21.623 2.703 7.948 1.00 94.56 209 LEU A N 1
ATOM 1701 C CA . LEU A 1 209 ? -20.210 2.748 8.327 1.00 94.56 209 LEU A CA 1
ATOM 1702 C C . LEU A 1 209 ? -19.770 1.440 8.997 1.00 94.56 209 LEU A C 1
ATOM 1704 O O . LEU A 1 209 ? -18.835 0.790 8.525 1.00 94.56 209 LEU A O 1
ATOM 1708 N N . LEU A 1 210 ? -20.463 1.029 10.061 1.00 96.19 210 LEU A N 1
ATOM 1709 C CA . LEU A 1 210 ? -20.130 -0.186 10.805 1.00 96.19 210 LEU A CA 1
ATOM 1710 C C . LEU A 1 210 ? -20.291 -1.440 9.946 1.00 96.19 210 LEU A C 1
ATOM 1712 O O . LEU A 1 210 ? -19.446 -2.328 10.001 1.00 96.19 210 LEU A O 1
ATOM 1716 N N . ARG A 1 211 ? -21.309 -1.491 9.079 1.00 95.44 211 ARG A N 1
ATOM 1717 C CA . ARG A 1 211 ? -21.477 -2.579 8.109 1.00 95.44 211 ARG A CA 1
ATOM 1718 C C . ARG A 1 211 ? -20.284 -2.685 7.157 1.00 95.44 211 ARG A C 1
ATOM 1720 O O . ARG A 1 211 ? -19.858 -3.794 6.847 1.00 95.44 211 ARG A O 1
ATOM 1727 N N . ARG A 1 212 ? -19.742 -1.564 6.673 1.00 94.69 212 ARG A N 1
ATOM 1728 C CA . ARG A 1 212 ? -18.568 -1.557 5.779 1.00 94.69 212 ARG A CA 1
ATOM 1729 C C . ARG A 1 212 ? -17.289 -1.944 6.506 1.00 94.69 212 ARG A C 1
ATOM 1731 O O . ARG A 1 212 ? -16.466 -2.641 5.922 1.00 94.69 212 ARG A O 1
ATOM 1738 N N . LEU A 1 213 ? -17.120 -1.513 7.751 1.00 95.56 213 LEU A N 1
ATOM 1739 C CA . LEU A 1 213 ? -15.994 -1.934 8.585 1.00 95.56 213 LEU A CA 1
ATOM 1740 C C . LEU A 1 213 ? -16.070 -3.441 8.862 1.00 95.56 213 LEU A C 1
ATOM 1742 O O . LEU A 1 213 ? -15.091 -4.146 8.636 1.00 95.56 213 LEU A O 1
ATOM 1746 N N . ALA A 1 214 ? -17.253 -3.951 9.211 1.00 95.94 214 ALA A N 1
ATOM 1747 C CA . ALA A 1 214 ? -17.482 -5.380 9.396 1.00 95.94 214 ALA A CA 1
ATOM 1748 C C . ALA A 1 214 ? -17.257 -6.197 8.120 1.00 95.94 214 ALA A C 1
ATOM 1750 O O . ALA A 1 214 ? -16.678 -7.278 8.169 1.00 95.94 214 ALA A O 1
ATOM 1751 N N . PHE A 1 215 ? -17.631 -5.660 6.955 1.00 94.88 215 PHE A N 1
ATOM 1752 C CA . PHE A 1 215 ? -17.320 -6.285 5.667 1.00 94.88 215 PHE A CA 1
ATOM 1753 C C . PHE A 1 215 ? -15.807 -6.407 5.417 1.00 94.88 215 PHE A C 1
ATOM 1755 O O . PHE A 1 215 ? -15.376 -7.327 4.732 1.00 94.88 215 PHE A O 1
ATOM 1762 N N . ASN A 1 216 ? -14.998 -5.507 5.982 1.00 93.94 216 ASN A N 1
ATOM 1763 C CA . ASN A 1 216 ? -13.534 -5.567 5.946 1.00 93.94 216 ASN A CA 1
ATOM 1764 C C . ASN A 1 216 ? -12.937 -6.323 7.153 1.00 93.94 216 ASN A C 1
ATOM 1766 O O . ASN A 1 216 ? -11.777 -6.113 7.500 1.00 93.94 216 ASN A O 1
ATOM 1770 N N . GLY A 1 217 ? -13.717 -7.183 7.811 1.00 94.25 217 GLY A N 1
ATOM 1771 C CA . GLY A 1 217 ? -13.220 -8.095 8.843 1.00 94.25 217 GLY A CA 1
ATOM 1772 C C . GLY A 1 217 ? -13.165 -7.523 10.262 1.00 94.25 217 GLY A C 1
ATOM 1773 O O . GLY A 1 217 ? -12.673 -8.199 11.159 1.00 94.25 217 GLY A O 1
ATOM 1774 N N . LEU A 1 218 ? -13.676 -6.311 10.507 1.00 96.81 218 LEU A N 1
ATOM 1775 C CA . LEU A 1 218 ? -13.749 -5.757 11.864 1.00 96.81 218 LEU A CA 1
ATOM 1776 C C . LEU A 1 218 ? -14.951 -6.308 12.640 1.00 96.81 218 LEU A C 1
ATOM 1778 O O . LEU A 1 218 ? -16.089 -6.292 12.175 1.00 96.81 218 LEU A O 1
ATOM 1782 N N . ARG A 1 219 ? -14.723 -6.740 13.875 1.00 97.94 219 ARG A N 1
ATOM 1783 C CA . ARG A 1 219 ? -15.783 -7.159 14.795 1.00 97.94 219 ARG A CA 1
ATOM 1784 C C . ARG A 1 219 ? -16.428 -5.930 15.433 1.00 97.94 219 ARG A C 1
ATOM 1786 O O . ARG A 1 219 ? -15.730 -5.040 15.919 1.00 97.94 219 ARG A O 1
ATOM 1793 N N . VAL A 1 220 ? -17.760 -5.899 15.426 1.00 98.06 220 VAL A N 1
ATOM 1794 C CA . VAL A 1 220 ? -18.600 -4.853 16.030 1.00 98.06 220 VAL A CA 1
ATOM 1795 C C . VAL A 1 220 ? -19.522 -5.517 17.046 1.00 98.06 220 VAL A C 1
ATOM 1797 O O . VAL A 1 220 ? -20.115 -6.555 16.755 1.00 98.06 220 VAL A O 1
ATOM 1800 N N . TYR A 1 221 ? -19.648 -4.914 18.222 1.00 97.88 221 TYR A N 1
ATOM 1801 C CA . TYR A 1 221 ? -20.447 -5.416 19.337 1.00 97.88 221 TYR A CA 1
ATOM 1802 C C . TYR A 1 221 ? -21.559 -4.434 19.697 1.00 97.88 221 TYR A C 1
ATOM 1804 O O . TYR A 1 221 ? -21.589 -3.295 19.233 1.00 97.88 221 TYR A O 1
ATOM 1812 N N . GLU A 1 222 ? -22.482 -4.880 20.540 1.00 97.56 222 GLU A N 1
ATOM 1813 C CA . GLU A 1 222 ? -23.569 -4.070 21.077 1.00 97.56 222 GLU A CA 1
ATOM 1814 C C . GLU A 1 222 ? -23.588 -4.206 22.603 1.00 97.56 222 GLU A C 1
ATOM 1816 O O . GLU A 1 222 ? -23.448 -5.312 23.127 1.00 97.56 222 GLU A O 1
ATOM 1821 N N . LEU A 1 223 ? -23.734 -3.086 23.317 1.00 97.69 223 LEU A N 1
ATOM 1822 C CA . LEU A 1 223 ? -23.827 -3.090 24.776 1.00 97.69 223 LEU A CA 1
ATOM 1823 C C . LEU A 1 223 ? -25.101 -3.798 25.246 1.00 97.69 223 LEU A C 1
ATOM 1825 O O . LEU A 1 223 ? -26.198 -3.481 24.791 1.00 97.69 223 LEU A O 1
ATOM 1829 N N . THR A 1 224 ? -24.974 -4.702 26.217 1.00 97.81 224 THR A N 1
ATOM 1830 C CA . THR A 1 224 ? -26.114 -5.403 26.835 1.00 97.81 224 THR A CA 1
ATOM 1831 C C . THR A 1 224 ? -26.711 -4.660 28.032 1.00 97.81 224 THR A C 1
ATOM 1833 O O . THR A 1 224 ? -27.793 -5.009 28.494 1.00 97.81 224 THR A O 1
ATOM 1836 N N . SER A 1 225 ? -26.003 -3.662 28.552 1.00 97.44 225 SER A N 1
ATOM 1837 C CA . SER A 1 225 ? -26.398 -2.822 29.683 1.00 97.44 225 SER A CA 1
ATOM 1838 C C . SER A 1 225 ? -25.779 -1.437 29.533 1.00 97.44 225 SER A C 1
ATOM 1840 O O . SER A 1 225 ? -24.833 -1.268 28.761 1.00 97.44 225 SER A O 1
ATOM 1842 N N . ASP A 1 226 ? -26.283 -0.468 30.290 1.00 97.06 226 ASP A N 1
ATOM 1843 C CA . ASP A 1 226 ? -25.701 0.871 30.335 1.00 97.06 226 ASP A CA 1
ATOM 1844 C C . ASP A 1 226 ? -24.256 0.809 30.861 1.00 97.06 226 ASP A C 1
ATOM 1846 O O . ASP A 1 226 ? -23.934 0.026 31.762 1.00 97.06 226 ASP A O 1
ATOM 1850 N N . VAL A 1 227 ? -23.373 1.614 30.273 1.00 96.38 227 VAL A N 1
ATOM 1851 C CA . VAL A 1 227 ? -21.957 1.723 30.647 1.00 96.38 227 VAL A CA 1
ATOM 1852 C C . VAL A 1 227 ? -21.584 3.194 30.736 1.00 96.38 227 VAL A C 1
ATOM 1854 O O . VAL A 1 227 ? -21.829 3.959 29.808 1.00 96.38 227 VAL A O 1
ATOM 1857 N N . THR A 1 228 ? -20.930 3.591 31.824 1.00 95.88 228 THR A N 1
ATOM 1858 C CA . THR A 1 228 ? -20.314 4.916 31.942 1.00 95.88 228 THR A CA 1
ATOM 1859 C C . THR A 1 228 ? -18.809 4.805 31.725 1.00 95.88 228 THR A C 1
ATOM 1861 O O . THR A 1 228 ? -18.130 4.075 32.448 1.00 95.88 228 THR A O 1
ATOM 1864 N N . HIS A 1 229 ? -18.274 5.546 30.757 1.00 90.94 229 HIS A N 1
ATOM 1865 C CA . HIS A 1 229 ? -16.838 5.632 30.487 1.00 90.94 229 HIS A CA 1
ATOM 1866 C C . HIS A 1 229 ? -16.420 7.099 30.376 1.00 90.94 229 HIS A C 1
ATOM 1868 O O . HIS A 1 229 ? -17.081 7.875 29.697 1.00 90.94 229 HIS A O 1
ATOM 1874 N N . GLU A 1 230 ? -15.363 7.498 31.092 1.00 89.62 230 GLU A N 1
ATOM 1875 C CA . GLU A 1 230 ? -14.885 8.895 31.154 1.00 89.62 230 GLU A CA 1
ATOM 1876 C C . GLU A 1 230 ? -15.990 9.932 31.459 1.00 89.62 230 GLU A C 1
ATOM 1878 O O . GLU A 1 230 ? -15.968 11.064 30.984 1.00 89.62 230 GLU A O 1
ATOM 1883 N N . GLY A 1 231 ? -16.982 9.547 32.271 1.00 92.75 231 GLY A N 1
ATOM 1884 C CA . GLY A 1 231 ? -18.117 10.406 32.630 1.00 92.75 231 GLY A CA 1
ATOM 1885 C C . GLY A 1 231 ? -19.202 10.529 31.553 1.00 92.75 231 GLY A C 1
ATOM 1886 O O . GLY A 1 231 ? -20.167 11.260 31.761 1.00 92.75 231 GLY A O 1
ATOM 1887 N N . ILE A 1 232 ? -19.077 9.809 30.435 1.00 93.94 232 ILE A N 1
ATOM 1888 C CA . ILE A 1 232 ? -20.086 9.722 29.377 1.00 93.94 232 ILE A CA 1
ATOM 1889 C C . ILE A 1 232 ? -20.885 8.433 29.567 1.00 93.94 232 ILE A C 1
ATOM 1891 O O . ILE A 1 232 ? -20.323 7.340 29.652 1.00 93.94 232 ILE A O 1
ATOM 1895 N N . GLU A 1 233 ? -22.205 8.564 29.647 1.00 95.38 233 GLU A N 1
ATOM 1896 C CA . GLU A 1 233 ? -23.123 7.431 29.709 1.00 95.38 233 GLU A CA 1
ATOM 1897 C C . GLU A 1 233 ? -23.451 6.927 28.298 1.00 95.38 233 GLU A C 1
ATOM 1899 O O . GLU A 1 233 ? -23.869 7.683 27.417 1.00 95.38 233 GLU A O 1
ATOM 1904 N N . HIS A 1 234 ? -23.270 5.628 28.093 1.00 96.19 234 HIS A N 1
ATOM 1905 C CA . HIS A 1 234 ? -23.632 4.906 26.886 1.00 96.19 234 HIS A CA 1
ATOM 1906 C C . HIS A 1 234 ? -24.723 3.900 27.238 1.00 96.19 234 HIS A C 1
ATOM 1908 O O . HIS A 1 234 ? -24.474 2.932 27.955 1.00 96.19 234 HIS A O 1
ATOM 1914 N N . ALA A 1 235 ? -25.930 4.127 26.726 1.00 96.19 235 ALA A N 1
ATOM 1915 C CA . ALA A 1 235 ? -27.063 3.252 26.993 1.00 96.19 235 ALA A CA 1
ATOM 1916 C C . ALA A 1 235 ? -26.872 1.855 26.378 1.00 96.19 235 ALA A C 1
ATOM 1918 O O . ALA A 1 235 ? -26.186 1.694 25.354 1.00 96.19 235 ALA A O 1
ATOM 1919 N N . ALA A 1 236 ? -27.556 0.867 26.952 1.00 96.75 236 ALA A N 1
ATOM 1920 C CA . ALA A 1 236 ? -27.735 -0.449 26.362 1.00 96.75 236 ALA A CA 1
ATOM 1921 C C . ALA A 1 236 ? -28.183 -0.323 24.896 1.00 96.75 236 ALA A C 1
ATOM 1923 O O . ALA A 1 236 ? -28.995 0.527 24.522 1.00 96.75 236 ALA A O 1
ATOM 1924 N N . GLY A 1 237 ? -27.616 -1.163 24.039 1.00 95.94 237 GLY A N 1
ATOM 1925 C CA . GLY A 1 237 ? -27.829 -1.107 22.603 1.00 95.94 237 GLY A CA 1
ATOM 1926 C C . GLY A 1 237 ? -26.884 -0.176 21.840 1.00 95.94 237 GLY A C 1
ATOM 1927 O O . GLY A 1 237 ? -26.937 -0.167 20.613 1.00 95.94 237 GLY A O 1
ATOM 1928 N N . THR A 1 238 ? -26.011 0.592 22.501 1.00 97.31 238 THR A N 1
ATOM 1929 C CA . THR A 1 238 ? -24.943 1.342 21.812 1.00 97.31 238 THR A CA 1
ATOM 1930 C C . THR A 1 238 ? -23.975 0.374 21.130 1.00 97.31 238 THR A C 1
ATOM 1932 O O . THR A 1 238 ? -23.582 -0.632 21.726 1.00 97.31 238 THR A O 1
ATOM 1935 N N . TRP A 1 239 ? -23.577 0.664 19.888 1.00 97.88 239 TRP A N 1
ATOM 1936 C CA . TRP A 1 239 ? -22.583 -0.151 19.192 1.00 97.88 239 TRP A CA 1
ATOM 1937 C C . TRP A 1 239 ? -21.171 0.181 19.658 1.00 97.88 239 TRP A C 1
ATOM 1939 O O . TRP A 1 239 ? -20.851 1.337 19.933 1.00 97.88 239 TRP A O 1
ATOM 1949 N N . VAL A 1 240 ? -20.319 -0.836 19.706 1.00 97.81 240 VAL A N 1
ATOM 1950 C CA . VAL A 1 240 ? -18.928 -0.730 20.138 1.00 97.81 240 VAL A CA 1
ATOM 1951 C C . VAL A 1 240 ? -18.032 -1.353 19.079 1.00 97.81 240 VAL A C 1
ATOM 1953 O O . VAL A 1 240 ? -18.197 -2.518 18.717 1.00 97.81 240 VAL A O 1
ATOM 1956 N N . LEU A 1 241 ? -17.072 -0.574 18.590 1.00 98.25 241 LEU A N 1
ATOM 1957 C CA . LEU A 1 241 ? -15.995 -1.038 17.724 1.00 98.25 241 LEU A CA 1
ATOM 1958 C C . LEU A 1 241 ? -14.702 -1.096 18.551 1.00 98.25 241 LEU A C 1
ATOM 1960 O O . LEU A 1 241 ? -14.049 -0.061 18.701 1.00 98.25 241 LEU A O 1
ATOM 1964 N N . PRO A 1 242 ? -14.349 -2.253 19.132 1.00 97.88 242 PRO A N 1
ATOM 1965 C CA . PRO A 1 242 ? -13.095 -2.407 19.862 1.00 97.88 242 PRO A CA 1
ATOM 1966 C C . PRO A 1 242 ? -11.891 -2.369 18.911 1.00 97.88 242 PRO A C 1
ATOM 1968 O O . PRO A 1 242 ? -12.012 -2.755 17.747 1.00 97.88 242 PRO A O 1
ATOM 1971 N N . LEU A 1 243 ? -10.734 -1.894 19.377 1.00 98.19 243 LEU A N 1
ATOM 1972 C CA . LEU A 1 243 ? -9.507 -1.847 18.570 1.00 98.19 243 LEU A CA 1
ATOM 1973 C C . LEU A 1 243 ? -8.522 -2.981 18.887 1.00 98.19 243 LEU A C 1
ATOM 1975 O O . LEU A 1 243 ? -7.598 -3.190 18.105 1.00 98.19 243 LEU A O 1
ATOM 1979 N N . ASP A 1 244 ? -8.720 -3.752 19.959 1.00 97.94 244 ASP A N 1
ATOM 1980 C CA . ASP A 1 244 ? -7.916 -4.929 20.339 1.00 97.94 244 ASP A CA 1
ATOM 1981 C C . ASP A 1 244 ? -8.203 -6.161 19.457 1.00 97.94 244 ASP A C 1
ATOM 1983 O O . ASP A 1 244 ? -8.354 -7.298 19.901 1.00 97.94 244 ASP A O 1
ATOM 1987 N N . GLN A 1 245 ? -8.243 -5.921 18.153 1.00 97.75 245 GLN A N 1
ATOM 1988 C CA . GLN A 1 245 ? -8.402 -6.898 17.091 1.00 97.75 245 GLN A CA 1
ATOM 1989 C C . GLN A 1 245 ? -7.341 -6.671 16.013 1.00 97.75 245 GLN A C 1
ATOM 1991 O O . GLN A 1 245 ? -6.787 -5.583 15.876 1.00 97.75 245 GLN A O 1
ATOM 1996 N N . GLU A 1 246 ? -7.061 -7.702 15.224 1.00 96.44 246 GLU A N 1
ATOM 1997 C CA . GLU A 1 246 ? -5.971 -7.756 14.250 1.00 96.44 246 GLU A CA 1
ATOM 1998 C C . GLU A 1 246 ? -5.990 -6.598 13.241 1.00 96.44 246 GLU A C 1
ATOM 2000 O O . GLU A 1 246 ? -4.931 -6.148 12.812 1.00 96.44 246 GLU A O 1
ATOM 2005 N N . PHE A 1 247 ? -7.171 -6.079 12.890 1.00 96.75 247 PHE A N 1
ATOM 2006 C CA . PHE A 1 247 ? -7.344 -4.973 11.940 1.00 96.75 247 PHE A CA 1
ATOM 2007 C C . PHE A 1 247 ? -7.654 -3.635 12.632 1.00 96.75 247 PHE A C 1
ATOM 2009 O O . PHE A 1 247 ? -8.190 -2.721 12.005 1.00 96.75 247 PHE A O 1
ATOM 2016 N N . GLY A 1 248 ? -7.323 -3.496 13.921 1.00 97.56 248 GLY A N 1
ATOM 2017 C CA . GLY A 1 248 ? -7.594 -2.296 14.721 1.00 97.56 248 GLY A CA 1
ATOM 2018 C C . GLY A 1 248 ? -7.053 -0.998 14.111 1.00 97.56 248 GLY A C 1
ATOM 2019 O O . GLY A 1 248 ? -7.684 0.051 14.240 1.00 97.56 248 GLY A O 1
ATOM 2020 N N . GLU A 1 249 ? -5.948 -1.057 13.362 1.00 97.25 249 GLU A N 1
ATOM 2021 C CA . GLU A 1 249 ? -5.416 0.116 12.657 1.00 97.25 249 GLU A CA 1
ATOM 2022 C C . GLU A 1 249 ? -6.314 0.587 11.504 1.00 97.25 249 GLU A C 1
ATOM 2024 O O . GLU A 1 249 ? -6.417 1.791 11.276 1.00 97.25 249 GLU A O 1
ATOM 2029 N N . LEU A 1 250 ? -7.038 -0.315 10.825 1.00 96.31 250 LEU A N 1
ATOM 2030 C CA . LEU A 1 250 ? -8.028 0.072 9.812 1.00 96.31 250 LEU A CA 1
ATOM 2031 C C . LEU A 1 250 ? -9.187 0.831 10.460 1.00 96.31 250 LEU A C 1
ATOM 2033 O O . LEU A 1 250 ? -9.613 1.869 9.951 1.00 96.31 250 LEU A O 1
ATOM 2037 N N . ALA A 1 251 ? -9.682 0.328 11.596 1.00 96.31 251 ALA A N 1
ATOM 2038 C CA . ALA A 1 251 ? -10.711 1.012 12.369 1.00 96.31 251 ALA A CA 1
ATOM 2039 C C . ALA A 1 251 ? -10.234 2.412 12.765 1.00 96.31 251 ALA A C 1
ATOM 2041 O O . ALA A 1 251 ? -10.915 3.396 12.481 1.00 96.31 251 ALA A O 1
ATOM 2042 N N . ARG A 1 252 ? -9.037 2.520 13.345 1.00 96.31 252 ARG A N 1
ATOM 2043 C CA . ARG A 1 252 ? -8.477 3.805 13.766 1.00 96.31 252 ARG A CA 1
ATOM 2044 C C . ARG A 1 252 ? -8.292 4.782 12.609 1.00 96.31 252 ARG A C 1
ATOM 2046 O O . ARG A 1 252 ? -8.718 5.927 12.713 1.00 96.31 252 ARG A O 1
ATOM 2053 N N . GLN A 1 253 ? -7.726 4.338 11.490 1.00 95.25 253 GLN A N 1
ATOM 2054 C CA . GLN A 1 253 ? -7.494 5.191 10.322 1.00 95.25 253 GLN A CA 1
ATOM 2055 C C . GLN A 1 253 ? -8.789 5.754 9.725 1.00 95.25 253 GLN A C 1
ATOM 2057 O O . GLN A 1 253 ? -8.788 6.868 9.203 1.00 95.25 253 GLN A O 1
ATOM 2062 N N . VAL A 1 254 ? -9.895 5.009 9.798 1.00 94.38 254 VAL A N 1
ATOM 2063 C CA . VAL A 1 254 ? -11.203 5.470 9.309 1.00 94.38 254 VAL A CA 1
ATOM 2064 C C . VAL A 1 254 ? -11.924 6.350 10.333 1.00 94.38 254 VAL A C 1
ATOM 2066 O O . VAL A 1 254 ? -12.584 7.311 9.943 1.00 94.38 254 VAL A O 1
ATOM 2069 N N . MET A 1 255 ? -11.829 6.016 11.621 1.00 94.94 255 MET A N 1
ATOM 2070 C CA . MET A 1 255 ? -12.603 6.665 12.685 1.00 94.94 255 MET A CA 1
ATOM 2071 C C . MET A 1 255 ? -11.935 7.930 13.237 1.00 94.94 255 MET A C 1
ATOM 2073 O O . MET A 1 255 ? -12.624 8.824 13.726 1.00 94.94 255 MET A O 1
ATOM 2077 N N . GLU A 1 256 ? -10.606 8.021 13.186 1.00 93.50 256 GLU A N 1
ATOM 2078 C CA . GLU A 1 256 ? -9.859 9.164 13.705 1.00 93.50 256 GLU A CA 1
ATOM 2079 C C . GLU A 1 256 ? -9.804 10.320 12.698 1.00 93.50 256 GLU A C 1
ATOM 2081 O O . GLU A 1 256 ? -9.680 10.119 11.486 1.00 93.50 256 GLU A O 1
ATOM 2086 N N . VAL A 1 257 ? -9.859 11.555 13.209 1.00 91.94 257 VAL A N 1
ATOM 2087 C CA . VAL A 1 257 ? -9.730 12.766 12.392 1.00 91.94 257 VAL A CA 1
ATOM 2088 C C . VAL A 1 257 ? -8.347 12.805 11.752 1.00 91.94 257 VAL A C 1
ATOM 2090 O O . VAL A 1 257 ? -7.339 13.037 12.417 1.00 91.94 257 VAL A O 1
ATOM 2093 N N . GLN A 1 258 ? -8.315 12.630 10.436 1.00 91.56 258 GLN A N 1
ATOM 2094 C CA . GLN A 1 258 ? -7.080 12.656 9.666 1.00 91.56 258 GLN A CA 1
ATOM 2095 C C . GLN A 1 258 ? -6.576 14.089 9.476 1.00 91.56 258 GLN A C 1
ATOM 2097 O O . GLN A 1 258 ? -7.332 14.981 9.088 1.00 91.56 258 GLN A O 1
ATOM 2102 N N . ARG A 1 259 ? -5.278 14.306 9.720 1.00 91.81 259 ARG A N 1
ATOM 2103 C CA . ARG A 1 259 ? -4.591 15.583 9.484 1.00 91.81 259 ARG A CA 1
ATOM 2104 C C . ARG A 1 259 ? -3.475 15.378 8.473 1.00 91.81 259 ARG A C 1
ATOM 2106 O O . ARG A 1 259 ? -2.451 14.793 8.804 1.00 91.81 259 ARG A O 1
ATOM 2113 N N . TYR A 1 260 ? -3.694 15.855 7.253 1.00 90.50 260 TYR A N 1
ATOM 2114 C CA . TYR A 1 260 ? -2.677 15.799 6.210 1.00 90.50 260 TYR A CA 1
ATOM 2115 C C . TYR A 1 260 ? -1.495 16.720 6.581 1.00 90.50 260 TYR A C 1
ATOM 2117 O O . TYR A 1 260 ? -1.744 17.870 6.960 1.00 90.50 260 TYR A O 1
ATOM 2125 N N . PRO A 1 261 ? -0.239 16.242 6.527 1.00 89.62 261 PRO A N 1
ATOM 2126 C CA . PRO A 1 261 ? 0.928 17.036 6.909 1.00 89.62 261 PRO A CA 1
ATOM 2127 C C . PRO A 1 261 ? 1.241 18.155 5.900 1.00 89.62 261 PRO A C 1
ATOM 2129 O O . PRO A 1 261 ? 0.905 18.058 4.721 1.00 89.62 261 PRO A O 1
ATOM 2132 N N . ASP A 1 262 ? 1.914 19.218 6.357 1.00 89.12 262 ASP A N 1
ATOM 2133 C CA . ASP A 1 262 ? 2.491 20.232 5.460 1.00 89.12 262 ASP A CA 1
ATOM 2134 C C . ASP A 1 262 ? 3.763 19.661 4.816 1.00 89.12 262 ASP A C 1
ATOM 2136 O O . ASP A 1 262 ? 4.660 19.206 5.525 1.00 89.12 262 ASP A O 1
ATOM 2140 N N . LEU A 1 263 ? 3.815 19.649 3.481 1.00 84.94 263 LEU A N 1
ATOM 2141 C CA . LEU A 1 263 ? 4.899 19.050 2.686 1.00 84.94 263 LEU A CA 1
ATOM 2142 C C . LEU A 1 263 ? 5.837 20.098 2.057 1.00 84.94 263 LEU A C 1
ATOM 2144 O O . LEU A 1 263 ? 6.617 19.757 1.167 1.00 84.94 263 LEU A O 1
ATOM 2148 N N . ARG A 1 264 ? 5.706 21.373 2.447 1.00 77.81 264 ARG A N 1
ATOM 2149 C CA . ARG A 1 264 ? 6.523 22.487 1.939 1.00 77.81 264 ARG A CA 1
ATOM 2150 C C . ARG A 1 264 ? 7.889 22.590 2.605 1.00 77.81 264 ARG A C 1
ATOM 2152 O O . ARG A 1 264 ? 7.990 22.294 3.814 1.00 77.81 264 ARG A O 1
#

Sequence (264 aa):
MLNMVESRVLARTWQEWDPQIIYVHHQSSPFPTRIWLPPFAEPIASFAPPLMSRTVNTIGMTIAQMLESRGMPGAVHMGTGFDAWYPGYVDYMPMMQNQAAFWTETALWRYATPHFYTLSDFPSDRRGLRAESLYPSPWQGGWWRLGDAVDYMRVASLAVLDYAAKYREDLLFNRYQSGRDVIQKYTTSPPFAYFVPKLQRDPVAPADLLRRLAFNGLRVYELTSDVTHEGIEHAAGTWVLPLDQEFGELARQVMEVQRYPDLR

Secondary structure (DSSP, 8-state):
---SHHHHHHHHHHHHH--SEEEEEE--PSTT-SEEESSPEEEEPTTS-HHHHHHHHHHHHHHHHHHHHTT---EEESSSS-EE--TT-TTTGGGGGT-EEEEEEE---TTT--EEE-GGGS-TTTTT---BTTB-S----EEE-HHHHHHHHHHHHHHHHHHHHHTHHHHHHHHHHHHHHHHHHHHHSS--EEEE-S-SSSSHHHHHHHHHHHHTT---EE-SS-EEETTEEE-TT-EEEES-STTHHHHHHHHS---PPP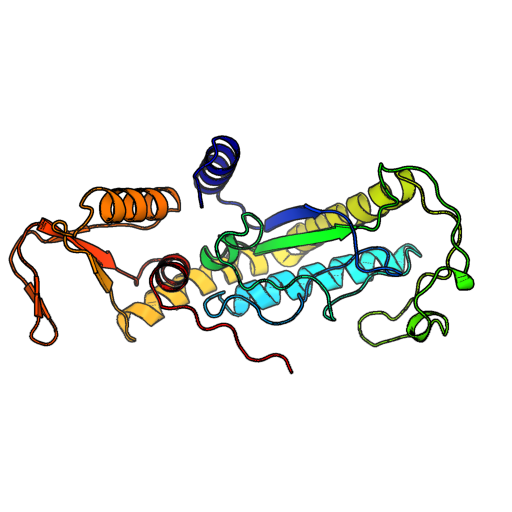--